Protein AF-A0A3B3QVI5-F1 (afdb_monomer_lite)

Sequence (275 aa):
VDSDSSHYESYGEEEEDSVKDRAHYIQWSASQPCLRSPPESRICGYLSRKKWLGQWKKQLFIIRNTALLQCYKCAKDLNPLLELELRGCQVVYKCKHGKKMQHELKVVAGSDTVVIGFQNCQQAEEWRKIIEEVSSSFQYEKESYSSSSLLKCDRLDSCRSSTVLHTDSEDDKLSGLPSAISSVEMRDKLNVLMNCQWQSLWCQVEHGVLKMFRDEVCEESPQYSVQLRGCEIRSGEDTAQTYRITVALHGDQVAVLEQASCADEKERWLQLLQD

InterPro domains:
  IPR001849 Pleckstrin homology domain [PF00169] (43-135)
  IPR001849 Pleckstrin homology domain [PS50003] (40-136)
  IPR001849 Pleckstrin homology domain [PS50003] (183-275)
  IPR001849 Pleckstrin homology domain [SM00233] (41-138)
  IPR001849 Pleckstrin homology domain [SM00233] (184-275)
  IPR011993 PH-like domain superfamily [G3DSA:2.30.29.30] (38-154)
  IPR011993 PH-like domain superfamily [G3DSA:2.30.29.30] (179-275)
  IPR030113 Actin-filament associated protein [PTHR14338] (2-274)

pLDDT: mean 72.15, std 23.46, range [24.59, 98.25]

Organism: NCBI:txid1676925

Secondary structure (DSSP, 8-state):
---------------------TTTT----TT-TTS-PPPSEEEEEEEEEEPTTS-EEEEEEEEETTSEEEEESSTT-SS-SEEEE-TT-EEEEEE-TTSS--EEEEEEETTEEEEEEESSHHHHHHHHHHHHHHHTTTSSSTTTTSS---------------------------------------EEEEEEEETTEEEEEEEEEETTEEEEESSSS--SS-SEEEE-TTEEEEE---BTTBEEEEEEETTEEEEEEEESS-HHHHHHHHHHHH-

Foldseek 3Di:
DDDDDDDDDDDDDDDDPPVPPPCVVPPPPPPDPPPDPDPQFPDKDFWWWADPVRDTATWIWTQGLQQKIFTGNDPVDQDGPDIARLAQKDWDWAADPPDPFRIWIWIGGPPDIIIIGDPDDVVNVVVVVVSVCSNPVPPPPPPVPPPDDDDDPDDDDDDDDDDDDDDDDDDDDDDDDDDDPDPPFDWDWWFKQAPNDTDTWTWTQDPQKIFTDPDPPDPPGGPDIDRLVQWDWDFDDDDPFWTKIFTAHPNHTGMMIIDRDDPVVSVVVSVSSND

Structure (mmCIF, N/CA/C/O backbone):
data_AF-A0A3B3QVI5-F1
#
_entry.id   AF-A0A3B3QVI5-F1
#
loop_
_atom_site.group_PDB
_atom_site.id
_atom_site.type_symbol
_atom_site.label_atom_id
_atom_site.label_alt_id
_atom_site.label_comp_id
_atom_site.label_asym_id
_atom_site.label_entity_id
_atom_site.label_seq_id
_atom_site.pdbx_PDB_ins_code
_atom_site.Cartn_x
_atom_site.Cartn_y
_atom_site.Cartn_z
_atom_site.occupancy
_atom_site.B_iso_or_equiv
_atom_site.auth_seq_id
_atom_site.auth_comp_id
_atom_site.auth_asym_id
_atom_site.auth_atom_id
_atom_site.pdbx_PDB_model_num
ATOM 1 N N . VAL A 1 1 ? 52.059 -1.202 61.773 1.00 44.56 1 VAL A N 1
ATOM 2 C CA . VAL A 1 1 ? 52.334 -2.105 60.641 1.00 44.56 1 VAL A CA 1
ATOM 3 C C . VAL A 1 1 ? 51.549 -3.380 60.914 1.00 44.56 1 VAL A C 1
ATOM 5 O O . VAL A 1 1 ? 51.799 -4.004 61.932 1.00 44.56 1 VAL A O 1
ATOM 8 N N . ASP A 1 2 ? 50.473 -3.752 60.244 1.00 50.34 2 ASP A N 1
ATOM 9 C CA . ASP A 1 2 ? 49.561 -3.057 59.343 1.00 50.34 2 ASP A CA 1
ATOM 10 C C . ASP A 1 2 ? 48.147 -3.564 59.675 1.00 50.34 2 ASP A C 1
ATOM 12 O O . ASP A 1 2 ? 47.963 -4.734 60.012 1.00 50.34 2 ASP A O 1
ATOM 16 N N . SER A 1 3 ? 47.174 -2.652 59.661 1.00 60.38 3 SER A N 1
ATOM 17 C CA . SER A 1 3 ? 45.754 -2.986 59.531 1.00 60.38 3 SER A CA 1
ATOM 18 C C . SER A 1 3 ? 45.514 -3.340 58.077 1.00 60.38 3 SER A C 1
ATOM 20 O O . SER A 1 3 ? 45.889 -2.539 57.227 1.00 60.38 3 SER A O 1
ATOM 22 N N . ASP A 1 4 ? 44.831 -4.447 57.794 1.00 54.66 4 ASP A N 1
ATOM 23 C CA . ASP A 1 4 ? 44.203 -4.606 56.486 1.00 54.66 4 ASP A CA 1
ATOM 24 C C . ASP A 1 4 ? 42.748 -5.058 56.632 1.00 54.66 4 ASP A C 1
ATOM 26 O O . ASP A 1 4 ? 42.411 -6.217 56.871 1.00 54.66 4 ASP A O 1
ATOM 30 N N . SER A 1 5 ? 41.928 -4.012 56.698 1.00 55.03 5 SER A N 1
ATOM 31 C CA . SER A 1 5 ? 40.654 -3.789 56.024 1.00 55.03 5 SER A CA 1
ATOM 32 C C . SER A 1 5 ? 39.890 -4.985 55.436 1.00 55.03 5 SER A C 1
ATOM 34 O O . SER A 1 5 ? 40.353 -5.734 54.580 1.00 55.03 5 SER A O 1
ATOM 36 N N . SER A 1 6 ? 38.624 -5.053 55.839 1.00 56.06 6 SER A N 1
ATOM 37 C CA . SER A 1 6 ? 37.531 -5.828 55.259 1.00 56.06 6 SER A CA 1
ATOM 38 C C . SER A 1 6 ? 37.324 -5.559 53.763 1.00 56.06 6 SER A C 1
ATOM 40 O O . SER A 1 6 ? 37.040 -4.427 53.371 1.00 56.06 6 SER A O 1
ATOM 42 N N . HIS A 1 7 ? 37.343 -6.613 52.945 1.00 59.41 7 HIS A N 1
ATOM 43 C CA . HIS A 1 7 ? 36.903 -6.561 51.552 1.00 59.41 7 HIS A CA 1
ATOM 44 C C . HIS A 1 7 ? 35.429 -6.983 51.451 1.00 59.41 7 HIS A C 1
ATOM 46 O O . HIS A 1 7 ? 35.105 -8.168 51.384 1.00 59.41 7 HIS A O 1
ATOM 52 N N . TYR A 1 8 ? 34.536 -5.995 51.480 1.00 54.00 8 TYR A N 1
ATOM 53 C CA . TYR A 1 8 ? 33.146 -6.129 51.055 1.00 54.00 8 TYR A CA 1
ATOM 54 C C . TYR A 1 8 ? 32.804 -4.915 50.196 1.00 54.00 8 TYR A C 1
ATOM 56 O O . TYR A 1 8 ? 32.620 -3.825 50.727 1.00 54.00 8 TYR A O 1
ATOM 64 N N . GLU A 1 9 ? 32.694 -5.109 48.884 1.00 58.19 9 GLU A N 1
ATOM 65 C CA . GLU A 1 9 ? 31.953 -4.198 48.013 1.00 58.19 9 GLU A CA 1
ATOM 66 C C . GLU A 1 9 ? 30.980 -5.017 47.166 1.00 58.19 9 GLU A C 1
ATOM 68 O O . GLU A 1 9 ? 31.331 -5.685 46.196 1.00 58.19 9 GLU A O 1
ATOM 73 N N . SER A 1 10 ? 29.726 -4.989 47.609 1.00 50.81 10 SER A N 1
ATOM 74 C CA . SER A 1 10 ? 28.560 -5.349 46.819 1.00 50.81 10 SER A CA 1
ATOM 75 C C . SER A 1 10 ? 28.245 -4.168 45.907 1.00 50.81 10 SER A C 1
ATOM 77 O O . SER A 1 10 ? 27.657 -3.190 46.364 1.00 50.81 10 SER A O 1
ATOM 79 N N . TYR A 1 11 ? 28.614 -4.262 44.633 1.00 66.81 11 TYR A N 1
ATOM 80 C CA . TYR A 1 11 ? 28.154 -3.321 43.616 1.00 66.81 11 TYR A CA 1
ATOM 81 C C . TYR A 1 11 ? 26.719 -3.677 43.226 1.00 66.81 11 TYR A C 1
ATOM 83 O O . TYR A 1 11 ? 26.468 -4.685 42.564 1.00 66.81 11 TYR A O 1
ATOM 91 N N . GLY A 1 12 ? 25.783 -2.874 43.725 1.00 57.16 12 GLY A N 1
ATOM 92 C CA . GLY A 1 12 ? 24.427 -2.781 43.207 1.00 57.16 12 GLY A CA 1
ATOM 93 C C . GLY A 1 12 ? 24.321 -1.728 42.104 1.00 57.16 12 GLY A C 1
ATOM 94 O O . GLY A 1 12 ? 25.222 -0.911 41.934 1.00 57.16 12 GLY A O 1
ATOM 95 N N . GLU A 1 13 ? 23.157 -1.765 41.457 1.00 44.03 13 GLU A N 1
ATOM 96 C CA . GLU A 1 13 ? 22.605 -0.820 40.473 1.00 44.03 13 GLU A CA 1
ATOM 97 C C . GLU A 1 13 ? 23.129 -1.028 39.045 1.00 44.03 13 GLU A C 1
ATOM 99 O O . GLU A 1 13 ? 24.307 -0.901 38.736 1.00 44.03 13 GLU A O 1
ATOM 104 N N . GLU A 1 14 ? 22.327 -1.691 38.206 1.00 50.16 14 GLU A N 1
ATOM 105 C CA . GLU A 1 14 ? 21.267 -1.062 37.397 1.00 50.16 14 GLU A CA 1
ATOM 106 C C . GLU A 1 14 ? 21.855 0.013 36.489 1.00 50.16 14 GLU A C 1
ATOM 108 O O . GLU A 1 14 ? 22.161 1.098 36.950 1.00 50.16 14 GLU A O 1
ATOM 113 N N . GLU A 1 15 ? 21.947 -0.269 35.189 1.00 41.88 15 GLU A N 1
ATOM 114 C CA . GLU A 1 15 ? 21.463 0.687 34.195 1.00 41.88 15 GLU A CA 1
ATOM 115 C C . GLU A 1 15 ? 21.370 0.039 32.814 1.00 41.88 15 GLU A C 1
ATOM 117 O O . GLU A 1 15 ? 22.317 -0.535 32.280 1.00 41.88 15 GLU A O 1
ATOM 122 N N . GLU A 1 16 ? 20.154 0.140 32.285 1.00 44.19 16 GLU A N 1
ATOM 123 C CA . GLU A 1 16 ? 19.826 0.225 30.872 1.00 44.19 16 GLU A CA 1
ATOM 124 C C . GLU A 1 16 ? 20.454 -0.828 29.952 1.00 44.19 16 GLU A C 1
ATOM 126 O O . GLU A 1 16 ? 21.488 -0.629 29.306 1.00 44.19 16 GLU A O 1
ATOM 131 N N . ASP A 1 17 ? 19.660 -1.874 29.700 1.00 36.78 17 ASP A N 1
ATOM 132 C CA . ASP A 1 17 ? 19.500 -2.399 28.343 1.00 36.78 17 ASP A CA 1
ATOM 133 C C . ASP A 1 17 ? 19.005 -1.244 27.447 1.00 36.78 17 ASP A C 1
ATOM 135 O O . ASP A 1 17 ? 17.836 -1.124 27.071 1.00 36.78 17 ASP A O 1
ATOM 139 N N . SER A 1 18 ? 19.928 -0.334 27.136 1.00 39.62 18 SER A N 1
ATOM 140 C CA . SER A 1 18 ? 19.835 0.568 26.014 1.00 39.62 18 SER A CA 1
ATOM 141 C C . SER A 1 18 ? 19.640 -0.342 24.816 1.00 39.62 18 SER A C 1
ATOM 143 O O . SER A 1 18 ? 20.539 -1.062 24.372 1.00 39.62 18 SER A O 1
ATOM 145 N N . VAL A 1 19 ? 18.401 -0.368 24.330 1.00 43.72 19 VAL A N 1
ATOM 146 C CA . VAL A 1 19 ? 18.057 -0.923 23.033 1.00 43.72 19 VAL A CA 1
ATOM 147 C C . VAL A 1 19 ? 18.949 -0.181 22.050 1.00 43.72 19 VAL A C 1
ATOM 149 O O . VAL A 1 19 ? 18.622 0.923 21.624 1.00 43.72 19 VAL A O 1
ATOM 152 N N . LYS A 1 20 ? 20.123 -0.754 21.757 1.00 42.28 20 LYS A N 1
ATOM 153 C CA . LYS A 1 20 ? 21.021 -0.285 20.711 1.00 42.28 20 LYS A CA 1
ATOM 154 C C . LYS A 1 20 ? 20.170 -0.229 19.466 1.00 42.28 20 LYS A C 1
ATOM 156 O O . LYS A 1 20 ? 19.796 -1.273 18.922 1.00 42.28 20 LYS A O 1
ATOM 161 N N . ASP A 1 21 ? 19.830 0.997 19.097 1.00 49.16 21 ASP A N 1
ATOM 162 C CA . ASP A 1 21 ? 19.142 1.335 17.878 1.00 49.16 21 ASP A CA 1
ATOM 163 C C . ASP A 1 21 ? 19.888 0.642 16.743 1.00 49.16 21 ASP A C 1
ATOM 165 O O . ASP A 1 21 ? 21.006 0.983 16.356 1.00 49.16 21 ASP A O 1
ATOM 169 N N . ARG A 1 22 ? 19.301 -0.452 16.268 1.00 49.44 22 ARG A N 1
ATOM 170 C CA . ARG A 1 22 ? 19.913 -1.330 15.279 1.00 49.44 22 ARG A CA 1
ATOM 171 C C . ARG A 1 22 ? 19.694 -0.770 13.869 1.00 49.44 22 ARG A C 1
ATOM 173 O O . ARG A 1 22 ? 19.635 -1.545 12.919 1.00 49.44 22 ARG A O 1
ATOM 180 N N . ALA A 1 23 ? 19.567 0.553 13.737 1.00 47.25 23 ALA A N 1
ATOM 181 C CA . ALA A 1 23 ? 19.374 1.278 12.485 1.00 47.25 23 ALA A CA 1
ATOM 182 C C . ALA A 1 23 ? 20.658 1.925 11.926 1.00 47.25 23 ALA A C 1
ATOM 184 O O . ALA A 1 23 ? 20.597 2.639 10.928 1.00 47.25 23 ALA A O 1
ATOM 185 N N . HIS A 1 24 ? 21.842 1.641 12.481 1.00 40.19 24 HIS A N 1
ATOM 186 C CA . HIS A 1 24 ? 23.107 2.231 12.008 1.00 40.19 24 HIS A CA 1
ATOM 187 C C . HIS A 1 24 ? 23.571 1.804 10.597 1.00 40.19 24 HIS A C 1
ATOM 189 O O . HIS A 1 24 ? 24.596 2.290 10.132 1.00 40.19 24 HIS A O 1
ATOM 195 N N . TYR A 1 25 ? 22.838 0.942 9.882 1.00 46.25 25 TYR A N 1
ATOM 196 C CA . TYR A 1 25 ? 23.084 0.672 8.455 1.00 46.25 25 TYR A CA 1
ATOM 197 C C . TYR A 1 25 ? 22.154 1.453 7.511 1.00 46.25 25 TYR A C 1
ATOM 199 O O . TYR A 1 25 ? 22.288 1.335 6.296 1.00 46.25 25 TYR A O 1
ATOM 207 N N . ILE A 1 26 ? 21.252 2.300 8.026 1.00 44.34 26 ILE A N 1
ATOM 208 C CA . ILE A 1 26 ? 20.529 3.289 7.212 1.00 44.34 26 ILE A CA 1
ATOM 209 C C . ILE A 1 26 ? 21.387 4.559 7.123 1.00 44.34 26 ILE A C 1
ATOM 211 O O . ILE A 1 26 ? 20.960 5.663 7.449 1.00 44.34 26 ILE A O 1
ATOM 215 N N . GLN A 1 27 ? 22.633 4.414 6.675 1.00 34.84 27 GLN A N 1
ATOM 216 C CA . GLN A 1 27 ? 23.376 5.552 6.153 1.00 34.84 27 GLN A CA 1
ATOM 217 C C . GLN A 1 27 ? 22.857 5.794 4.734 1.00 34.84 27 GLN A C 1
ATOM 219 O O . GLN A 1 27 ? 23.424 5.336 3.746 1.00 34.84 27 GLN A O 1
ATOM 224 N N . TRP A 1 28 ? 21.701 6.455 4.648 1.00 39.47 28 TRP A N 1
ATOM 225 C CA . TRP A 1 28 ? 21.184 6.980 3.391 1.00 39.47 28 TRP A CA 1
ATOM 226 C C . TRP A 1 28 ? 22.201 7.982 2.846 1.00 39.47 28 TRP A C 1
ATOM 228 O O . TRP A 1 28 ? 22.456 9.021 3.454 1.00 39.47 28 TRP A O 1
ATOM 238 N N . SER A 1 29 ? 22.781 7.672 1.694 1.00 37.22 29 SER A N 1
ATOM 239 C CA . SER A 1 29 ? 23.555 8.604 0.882 1.00 37.22 29 SER A CA 1
ATOM 240 C C . SER A 1 29 ? 22.646 9.763 0.455 1.00 37.22 29 SER A C 1
ATOM 242 O O . SER A 1 29 ? 21.957 9.730 -0.561 1.00 37.22 29 SER A O 1
ATOM 244 N N . ALA A 1 30 ? 22.621 10.814 1.274 1.00 37.62 30 ALA A N 1
ATOM 245 C CA . ALA A 1 30 ? 21.855 12.041 1.071 1.00 37.62 30 ALA A CA 1
ATOM 246 C C . ALA A 1 30 ? 22.463 12.983 0.007 1.00 37.62 30 ALA A C 1
ATOM 248 O O . ALA A 1 30 ? 22.133 14.164 -0.027 1.00 37.62 30 ALA A O 1
ATOM 249 N N . SER A 1 31 ? 23.345 12.492 -0.866 1.00 33.84 31 SER A N 1
ATOM 250 C CA . SER A 1 31 ? 24.114 13.314 -1.809 1.00 33.84 31 SER A CA 1
ATOM 251 C C . SER A 1 31 ? 23.552 13.383 -3.235 1.00 33.84 31 SER A C 1
ATOM 253 O O . SER A 1 31 ? 24.204 13.960 -4.098 1.00 33.84 31 SER A O 1
ATOM 255 N N . GLN A 1 32 ? 22.343 12.879 -3.510 1.00 36.81 32 GLN A N 1
ATOM 256 C CA . GLN A 1 32 ? 21.691 13.071 -4.819 1.00 36.81 32 GLN A CA 1
ATOM 257 C C . GLN A 1 32 ? 20.243 13.570 -4.673 1.00 36.81 32 GLN A C 1
ATOM 259 O O . GLN A 1 32 ? 19.310 12.771 -4.575 1.00 36.81 32 GLN A O 1
ATOM 264 N N . PRO A 1 33 ? 20.034 14.901 -4.643 1.00 35.72 33 PRO A N 1
ATOM 265 C CA . PRO A 1 33 ? 18.709 15.508 -4.490 1.00 35.72 33 PRO A CA 1
ATOM 266 C C . PRO A 1 33 ? 17.828 15.476 -5.753 1.00 35.72 33 PRO A C 1
ATOM 268 O O . PRO A 1 33 ? 16.647 15.785 -5.650 1.00 35.72 33 PRO A O 1
ATOM 271 N N . CYS A 1 34 ? 18.356 15.112 -6.928 1.00 37.47 34 CYS A N 1
ATOM 272 C CA . CYS A 1 34 ? 17.644 15.197 -8.215 1.00 37.47 34 CYS A CA 1
ATOM 273 C C . CYS A 1 34 ? 17.116 13.861 -8.785 1.00 37.47 34 CYS A C 1
ATOM 275 O O . CYS A 1 34 ? 16.475 13.882 -9.824 1.00 37.47 34 CYS A O 1
ATOM 277 N N . LEU A 1 35 ? 17.312 12.719 -8.107 1.00 40.75 35 LEU A N 1
ATOM 278 C CA . LEU A 1 35 ? 16.957 11.377 -8.622 1.00 40.75 35 LEU A CA 1
ATOM 279 C C . LEU A 1 35 ? 15.758 10.701 -7.935 1.00 40.75 35 LEU A C 1
ATOM 281 O O . LEU A 1 35 ? 15.535 9.501 -8.104 1.00 40.75 35 LEU A O 1
ATOM 285 N N . ARG A 1 36 ? 14.975 11.428 -7.136 1.00 40.38 36 ARG A N 1
ATOM 286 C CA . ARG A 1 36 ? 13.776 10.855 -6.513 1.00 40.38 36 ARG A CA 1
ATOM 287 C C . ARG A 1 36 ? 12.540 11.288 -7.288 1.00 40.38 36 ARG A C 1
ATOM 289 O O . ARG A 1 36 ? 12.099 12.422 -7.135 1.00 40.38 36 ARG A O 1
ATOM 296 N N . SER A 1 37 ? 11.916 10.352 -8.010 1.00 39.50 37 SER A N 1
ATOM 297 C CA . SER A 1 37 ? 10.449 10.364 -8.030 1.00 39.50 37 SER A CA 1
ATOM 298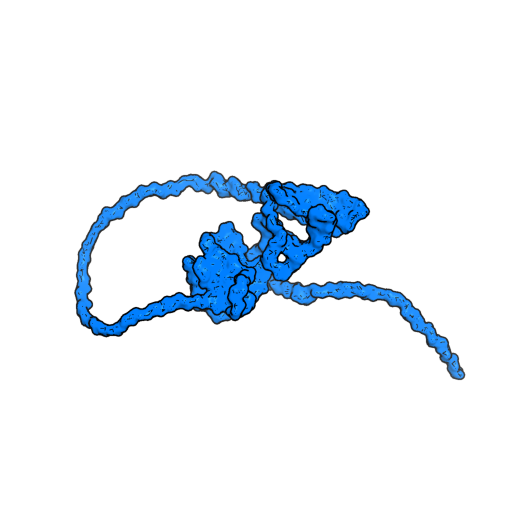 C C . SER A 1 37 ? 10.011 10.408 -6.557 1.00 39.50 37 SER A C 1
ATOM 300 O O . SER A 1 37 ? 10.624 9.696 -5.747 1.00 39.50 37 SER A O 1
ATOM 302 N N . PRO A 1 38 ? 9.080 11.293 -6.154 1.00 41.69 38 PRO A N 1
ATOM 303 C CA . PRO A 1 38 ? 8.705 11.435 -4.751 1.00 41.69 38 PRO A CA 1
ATOM 304 C C . PRO A 1 38 ? 8.388 10.048 -4.187 1.00 41.69 38 PRO A C 1
ATOM 306 O O . PRO A 1 38 ? 7.804 9.248 -4.921 1.00 41.69 38 PRO A O 1
ATOM 309 N N . PRO A 1 39 ? 8.796 9.731 -2.938 1.00 50.66 39 PRO A N 1
ATOM 310 C CA . PRO A 1 39 ? 8.527 8.423 -2.358 1.00 50.66 39 PRO A CA 1
ATOM 311 C C . PRO A 1 39 ? 7.051 8.118 -2.592 1.00 50.66 39 PRO A C 1
ATOM 313 O O . PRO A 1 39 ? 6.178 8.881 -2.182 1.00 50.66 39 PRO A O 1
ATOM 316 N N . GLU A 1 40 ? 6.777 7.054 -3.345 1.00 65.00 40 GLU A N 1
ATOM 317 C CA . GLU A 1 40 ? 5.436 6.784 -3.875 1.00 65.00 40 GLU A CA 1
ATOM 318 C C . GLU A 1 40 ? 4.420 6.514 -2.753 1.00 65.00 40 GLU A C 1
ATOM 320 O O . GLU A 1 40 ? 3.218 6.451 -3.003 1.00 65.00 40 GLU A O 1
ATOM 325 N N . SER A 1 41 ? 4.901 6.393 -1.507 1.00 63.88 41 SER A N 1
ATOM 326 C CA . SER A 1 41 ? 4.136 6.315 -0.269 1.00 63.88 41 SER A CA 1
ATOM 327 C C . SER A 1 41 ? 4.124 7.633 0.518 1.00 63.88 41 SER A C 1
ATOM 329 O O . SER A 1 41 ? 5.178 8.136 0.906 1.00 63.88 41 SER A O 1
ATOM 331 N N . ARG A 1 42 ? 2.929 8.108 0.881 1.00 83.38 42 ARG A N 1
ATOM 332 C CA . ARG A 1 42 ? 2.711 9.248 1.791 1.00 83.38 42 ARG A CA 1
ATOM 333 C C . ARG A 1 42 ? 2.974 8.898 3.249 1.00 83.38 42 ARG A C 1
ATOM 335 O O . ARG A 1 42 ? 3.444 9.729 4.014 1.00 83.38 42 ARG A O 1
ATOM 342 N N . ILE A 1 43 ? 2.654 7.666 3.637 1.00 92.56 43 ILE A N 1
ATOM 343 C CA . ILE A 1 43 ? 2.941 7.133 4.967 1.00 92.56 43 ILE A CA 1
ATOM 344 C C . ILE A 1 43 ? 3.028 5.609 4.901 1.00 92.56 43 ILE A C 1
ATOM 346 O O . ILE A 1 43 ? 2.297 4.959 4.147 1.00 92.56 43 ILE A O 1
ATOM 350 N N . CYS A 1 44 ? 3.930 5.029 5.688 1.00 94.62 44 CYS A N 1
ATOM 351 C CA . CYS A 1 44 ? 4.020 3.588 5.873 1.00 94.62 44 CYS A CA 1
ATOM 352 C C . CYS A 1 44 ? 4.323 3.246 7.333 1.00 94.62 44 CYS A C 1
ATOM 354 O O . CYS A 1 44 ? 4.904 4.041 8.071 1.00 94.62 44 CYS A O 1
ATOM 356 N N . GLY A 1 45 ? 3.903 2.065 7.777 1.00 93.88 45 GLY A N 1
ATOM 357 C CA . GLY A 1 45 ? 4.159 1.638 9.146 1.00 93.88 45 GLY A CA 1
ATOM 358 C C . GLY A 1 45 ? 3.506 0.317 9.516 1.00 93.88 45 GLY A C 1
ATOM 359 O O . GLY A 1 45 ? 2.532 -0.124 8.907 1.00 93.88 45 GLY A O 1
ATOM 360 N N . TYR A 1 46 ? 4.051 -0.328 10.547 1.00 96.12 46 TYR A N 1
ATOM 361 C CA . TYR A 1 46 ? 3.459 -1.539 11.101 1.00 96.12 46 TYR A CA 1
ATOM 362 C C . TYR A 1 46 ? 2.350 -1.196 12.096 1.00 96.12 46 TYR A C 1
ATOM 364 O O . TYR A 1 46 ? 2.629 -0.744 13.206 1.00 96.12 46 TYR A O 1
ATOM 372 N N . LEU A 1 47 ? 1.106 -1.494 11.729 1.00 97.25 47 LEU A N 1
ATOM 373 C CA . LEU A 1 47 ? -0.091 -1.209 12.521 1.00 97.25 47 LEU A CA 1
ATOM 374 C C . LEU A 1 47 ? -0.900 -2.479 12.781 1.00 97.25 47 LEU A C 1
ATOM 376 O O . LEU A 1 47 ? -0.666 -3.528 12.177 1.00 97.25 47 LEU A O 1
ATOM 380 N N . SER A 1 48 ? -1.863 -2.408 13.699 1.00 96.88 48 SER A N 1
ATOM 381 C CA . SER A 1 48 ? -2.691 -3.567 14.045 1.00 96.88 48 SER A CA 1
ATOM 382 C C . SER A 1 48 ? -3.998 -3.575 13.259 1.00 96.88 48 SER A C 1
ATOM 384 O O . SER A 1 48 ? -4.867 -2.751 13.507 1.00 96.88 48 SER A O 1
ATOM 386 N N . ARG A 1 49 ? -4.204 -4.543 12.363 1.00 97.06 49 ARG A N 1
ATOM 387 C CA . ARG A 1 49 ? -5.498 -4.747 11.694 1.00 97.06 49 ARG A CA 1
ATOM 388 C C . ARG A 1 49 ? -6.439 -5.551 12.585 1.00 97.06 49 ARG A C 1
ATOM 390 O O . ARG A 1 49 ? -6.044 -6.594 13.118 1.00 97.06 49 ARG A O 1
ATOM 397 N N . LYS A 1 50 ? -7.691 -5.113 12.706 1.00 95.75 50 LYS A N 1
ATOM 398 C CA . LYS A 1 50 ? -8.753 -5.882 13.365 1.00 95.75 50 LYS A CA 1
ATOM 399 C C . LYS A 1 50 ? -9.359 -6.899 12.404 1.00 95.75 50 LYS A C 1
ATOM 401 O O . LYS A 1 50 ? -9.755 -6.553 11.292 1.00 95.75 50 LYS A O 1
ATOM 406 N N . LYS A 1 51 ? -9.476 -8.145 12.848 1.00 92.38 51 LYS A N 1
ATOM 407 C CA . LYS A 1 51 ? -10.239 -9.199 12.168 1.00 92.38 51 LYS A CA 1
ATOM 408 C C . LYS A 1 51 ? -11.702 -9.198 12.620 1.00 92.38 51 LYS A C 1
ATOM 410 O O . LYS A 1 51 ? -12.028 -8.657 13.674 1.00 92.38 51 LYS A O 1
ATOM 415 N N . TRP A 1 52 ? -12.557 -9.889 11.868 1.00 84.75 52 TRP A N 1
ATOM 416 C CA . TRP A 1 52 ? -13.981 -10.074 12.181 1.00 84.75 52 TRP A CA 1
ATOM 417 C C . TRP A 1 52 ? -14.248 -10.661 13.582 1.00 84.75 52 TRP A C 1
ATOM 419 O O . TRP A 1 52 ? -15.168 -10.222 14.259 1.00 84.75 52 TRP A O 1
ATOM 429 N N . LEU A 1 53 ? -13.376 -11.546 14.080 1.00 86.38 53 LEU A N 1
ATOM 430 C CA . LEU A 1 53 ? -13.441 -12.108 15.443 1.00 86.38 53 LEU A CA 1
ATOM 431 C C . LEU A 1 53 ? -12.879 -11.176 16.538 1.00 86.38 53 LEU A C 1
ATOM 433 O O . LEU A 1 53 ? -12.625 -11.608 17.658 1.00 86.38 53 LEU A O 1
ATOM 437 N N . GLY A 1 54 ? -12.580 -9.912 16.222 1.00 86.56 54 GLY A N 1
ATOM 438 C CA . GLY A 1 54 ? -12.006 -8.948 17.169 1.00 86.56 54 GLY A CA 1
ATOM 439 C C . GLY A 1 54 ? -10.517 -9.147 17.484 1.00 86.56 54 GLY A C 1
ATOM 440 O O . GLY A 1 54 ? -9.951 -8.370 18.253 1.00 86.56 54 GLY A O 1
ATOM 441 N N . GLN A 1 55 ? -9.868 -10.145 16.878 1.00 93.12 55 GLN A N 1
ATOM 442 C CA . GLN A 1 55 ? -8.426 -10.369 16.991 1.00 93.12 55 GLN A CA 1
ATOM 443 C C . GLN A 1 55 ? -7.626 -9.291 16.250 1.00 93.12 55 GLN A C 1
ATOM 445 O O . GLN A 1 55 ? -8.012 -8.849 15.167 1.00 93.12 55 GLN A O 1
ATOM 450 N N . TRP A 1 56 ? -6.471 -8.931 16.807 1.00 94.94 56 TRP A N 1
ATOM 451 C CA . TRP A 1 56 ? -5.542 -7.962 16.228 1.00 94.94 56 TRP A CA 1
ATOM 452 C C . TRP A 1 56 ? -4.341 -8.662 15.609 1.00 94.94 56 TRP A C 1
ATOM 454 O O . TRP A 1 56 ? -3.752 -9.544 16.236 1.00 94.94 56 TRP A O 1
ATOM 464 N N . LYS A 1 57 ? -3.943 -8.238 14.409 1.00 95.50 57 LYS A N 1
ATOM 465 C CA . LYS A 1 57 ? -2.734 -8.725 13.738 1.00 95.50 57 LYS A CA 1
ATOM 466 C C . LYS A 1 57 ? -1.861 -7.544 13.323 1.00 95.50 57 LYS A C 1
ATOM 468 O O . LYS A 1 57 ? -2.341 -6.663 12.617 1.00 95.50 57 LYS A O 1
ATOM 473 N N . LYS A 1 58 ? -0.594 -7.536 13.751 1.00 96.06 58 LYS A N 1
ATOM 474 C CA . LYS A 1 58 ? 0.394 -6.542 13.307 1.00 96.06 58 LYS A CA 1
ATOM 475 C C . LYS A 1 58 ? 0.747 -6.817 11.843 1.00 96.06 58 LYS A C 1
ATOM 477 O O . LYS A 1 58 ? 1.065 -7.955 11.503 1.00 96.06 58 LYS A O 1
ATOM 482 N N . GLN A 1 59 ? 0.622 -5.804 10.998 1.00 97.44 59 GLN A N 1
ATOM 483 C CA . GLN A 1 59 ? 0.766 -5.875 9.544 1.00 97.44 59 GLN A CA 1
ATOM 484 C C . GLN A 1 59 ? 1.379 -4.573 9.035 1.00 97.44 59 GLN A C 1
ATOM 486 O O . GLN A 1 59 ? 1.262 -3.544 9.698 1.00 97.44 59 GLN A O 1
ATOM 491 N N . LEU A 1 60 ? 2.041 -4.618 7.884 1.00 96.75 60 LEU A N 1
ATOM 492 C CA . LEU A 1 60 ? 2.579 -3.421 7.248 1.00 96.75 60 LEU A CA 1
ATOM 493 C C . LEU A 1 60 ? 1.458 -2.726 6.475 1.00 96.75 60 LEU A C 1
ATOM 495 O O . LEU A 1 60 ? 0.784 -3.370 5.679 1.00 96.75 60 LEU A O 1
ATOM 499 N N . PHE A 1 61 ? 1.266 -1.435 6.711 1.00 97.25 61 PHE A N 1
ATOM 500 C CA . PHE A 1 61 ? 0.356 -0.582 5.958 1.00 97.25 61 PHE A CA 1
ATOM 501 C C . PHE A 1 61 ? 1.158 0.444 5.169 1.00 97.25 61 PHE A C 1
ATOM 503 O O . PHE A 1 61 ? 2.158 0.963 5.670 1.00 97.25 61 PHE A O 1
ATOM 510 N N . ILE A 1 62 ? 0.710 0.734 3.952 1.00 94.94 62 ILE A N 1
ATOM 511 C CA . ILE A 1 62 ? 1.303 1.727 3.058 1.00 94.94 62 ILE A CA 1
ATOM 512 C C . ILE A 1 62 ? 0.156 2.502 2.413 1.00 94.94 62 ILE A C 1
ATOM 514 O O . ILE A 1 62 ? -0.770 1.888 1.889 1.00 94.94 62 ILE A O 1
ATOM 518 N N . ILE A 1 63 ? 0.207 3.832 2.452 1.00 92.75 63 ILE A N 1
ATOM 519 C CA . ILE A 1 63 ? -0.678 4.697 1.662 1.00 92.75 63 ILE A CA 1
ATOM 520 C C . ILE A 1 63 ? 0.155 5.314 0.552 1.00 92.75 63 ILE A C 1
ATOM 522 O O . ILE A 1 63 ? 1.139 5.995 0.842 1.00 92.75 63 ILE A O 1
ATOM 526 N N . ARG A 1 64 ? -0.236 5.080 -0.701 1.00 84.62 64 ARG A N 1
ATOM 527 C CA . ARG A 1 64 ? 0.431 5.635 -1.883 1.00 84.62 64 ARG A CA 1
ATOM 528 C C . ARG A 1 64 ? -0.104 7.015 -2.270 1.00 84.62 64 ARG A C 1
ATOM 530 O O . ARG A 1 64 ? -1.183 7.421 -1.838 1.00 84.62 64 ARG A O 1
ATOM 537 N N . ASN A 1 65 ? 0.647 7.734 -3.105 1.00 76.31 65 ASN A N 1
ATOM 538 C CA . ASN A 1 65 ? 0.229 9.023 -3.672 1.00 76.31 65 ASN A CA 1
ATOM 539 C C . ASN A 1 65 ? -1.070 8.913 -4.485 1.00 76.31 65 ASN A C 1
ATOM 541 O O . ASN A 1 65 ? -1.860 9.851 -4.485 1.00 76.31 65 ASN A O 1
ATOM 545 N N . THR A 1 66 ? -1.329 7.742 -5.071 1.00 78.56 66 THR A N 1
ATOM 546 C CA . THR A 1 66 ? -2.523 7.385 -5.857 1.00 78.56 66 THR A CA 1
ATOM 547 C C . THR A 1 66 ? -3.796 7.197 -5.023 1.00 78.56 66 THR A C 1
ATOM 549 O O . THR A 1 66 ? -4.793 6.675 -5.514 1.00 78.56 66 THR A O 1
ATOM 552 N N . ALA A 1 67 ? -3.775 7.595 -3.746 1.00 87.38 67 ALA A N 1
ATOM 553 C CA . ALA A 1 67 ? -4.850 7.372 -2.781 1.00 87.38 67 ALA A CA 1
ATOM 554 C C . ALA A 1 67 ? -5.193 5.882 -2.569 1.00 87.38 67 ALA A C 1
ATOM 556 O O . ALA A 1 67 ? -6.315 5.552 -2.195 1.00 87.38 67 ALA A O 1
ATOM 557 N N . LEU A 1 68 ? -4.231 4.975 -2.762 1.00 90.44 68 LEU A N 1
ATOM 558 C CA . LEU A 1 68 ? -4.394 3.545 -2.499 1.00 90.44 68 LEU A CA 1
ATOM 559 C C . LEU A 1 68 ? -3.777 3.165 -1.144 1.00 90.44 68 LEU A C 1
ATOM 561 O O . LEU A 1 68 ? -2.591 3.406 -0.907 1.00 90.44 68 LEU A O 1
ATOM 565 N N . LEU A 1 69 ? -4.566 2.547 -0.261 1.00 94.75 69 LEU A N 1
ATOM 566 C CA . LEU A 1 69 ? -4.097 1.920 0.976 1.00 94.75 69 LEU A CA 1
ATOM 567 C C . LEU A 1 69 ? -3.879 0.429 0.749 1.00 94.75 69 LEU A C 1
ATOM 569 O O . LEU A 1 69 ? -4.808 -0.298 0.411 1.00 94.75 69 LEU A O 1
ATOM 573 N N . GLN A 1 70 ? -2.669 -0.040 1.020 1.00 94.31 70 GLN A N 1
ATOM 574 C CA . GLN A 1 70 ? -2.289 -1.444 0.905 1.00 94.31 70 GLN A CA 1
ATOM 575 C C . GLN A 1 70 ? -1.846 -2.002 2.261 1.00 94.31 70 GLN A C 1
ATOM 577 O O . GLN A 1 70 ? -1.217 -1.309 3.067 1.00 94.31 70 GLN A O 1
ATOM 582 N N . CYS A 1 71 ? -2.160 -3.271 2.521 1.00 95.88 71 CYS A N 1
ATOM 583 C CA . CYS A 1 71 ? -1.797 -3.974 3.752 1.00 95.88 71 CYS A CA 1
ATOM 584 C C . CYS A 1 71 ? -1.080 -5.291 3.445 1.00 95.88 71 CYS A C 1
ATOM 586 O O . CYS A 1 71 ? -1.639 -6.140 2.765 1.00 95.88 71 CYS A O 1
ATOM 588 N N . TYR A 1 72 ? 0.093 -5.523 4.027 1.00 94.25 72 TYR A N 1
ATOM 589 C CA . TYR A 1 72 ? 0.936 -6.705 3.812 1.00 94.25 72 TYR A CA 1
ATOM 590 C C . TYR A 1 72 ? 1.162 -7.466 5.128 1.00 94.25 72 TYR A C 1
ATOM 592 O O . TYR A 1 72 ? 1.023 -6.899 6.217 1.00 94.25 72 TYR A O 1
ATOM 600 N N . LYS A 1 73 ? 1.508 -8.763 5.097 1.00 90.12 73 LYS A N 1
ATOM 601 C CA . LYS A 1 73 ? 1.856 -9.493 6.338 1.00 90.12 73 LYS A CA 1
ATOM 602 C C . LYS A 1 73 ? 3.162 -8.944 6.902 1.00 90.12 73 LYS A C 1
ATOM 604 O O . LYS A 1 73 ? 3.263 -8.757 8.112 1.00 90.12 73 LYS A O 1
ATOM 609 N N . CYS A 1 74 ? 4.142 -8.708 6.034 1.00 85.56 74 CYS A N 1
ATOM 610 C CA . CYS A 1 74 ? 5.445 -8.156 6.376 1.00 85.56 74 CYS A CA 1
ATOM 611 C C . CYS A 1 74 ? 6.068 -7.429 5.182 1.00 85.56 74 CYS A C 1
ATOM 613 O O . CYS A 1 74 ? 5.555 -7.511 4.072 1.00 85.56 74 CYS A O 1
ATOM 615 N N . ALA A 1 75 ? 7.191 -6.749 5.411 1.00 83.00 75 ALA A N 1
ATOM 616 C CA . ALA A 1 75 ? 7.897 -6.030 4.356 1.00 83.00 75 ALA A CA 1
ATOM 617 C C . ALA A 1 75 ? 8.387 -6.923 3.211 1.00 83.00 75 ALA A C 1
ATOM 619 O O . ALA A 1 75 ? 8.602 -6.403 2.138 1.00 83.00 75 ALA A O 1
ATOM 620 N N . LYS A 1 76 ? 8.581 -8.232 3.406 1.00 79.19 76 LYS A N 1
ATOM 621 C CA . LYS A 1 76 ? 9.056 -9.135 2.340 1.00 79.19 76 LYS A CA 1
ATOM 622 C C . LYS A 1 76 ? 7.933 -9.640 1.430 1.00 79.19 76 LYS A C 1
ATOM 624 O O . LYS A 1 76 ? 8.200 -10.410 0.514 1.00 79.19 76 LYS A O 1
ATOM 629 N N . ASP A 1 77 ? 6.685 -9.313 1.748 1.00 72.94 77 ASP A N 1
ATOM 630 C CA . ASP A 1 77 ? 5.548 -9.766 0.963 1.00 72.94 77 ASP A CA 1
ATOM 631 C C . ASP A 1 77 ? 5.374 -8.892 -0.269 1.00 72.94 77 ASP A C 1
ATOM 633 O O . ASP A 1 77 ? 5.532 -7.676 -0.226 1.00 72.94 77 ASP A O 1
ATOM 637 N N . LEU A 1 78 ? 4.953 -9.536 -1.346 1.00 72.19 78 LEU A N 1
ATOM 638 C CA . LEU A 1 78 ? 4.834 -8.907 -2.650 1.00 72.19 78 LEU A CA 1
ATOM 639 C C . LEU A 1 78 ? 3.390 -8.545 -2.964 1.00 72.19 78 LEU A C 1
ATOM 641 O O . LEU A 1 78 ? 3.138 -7.512 -3.563 1.00 72.19 78 LEU A O 1
ATOM 645 N N . ASN A 1 79 ? 2.451 -9.378 -2.519 1.00 74.81 79 ASN A N 1
ATOM 646 C CA . ASN A 1 79 ? 1.032 -9.175 -2.752 1.00 74.81 79 ASN A CA 1
ATOM 647 C C . ASN A 1 79 ? 0.365 -8.636 -1.483 1.00 74.81 79 ASN A C 1
ATOM 649 O O . ASN A 1 79 ? 0.543 -9.217 -0.401 1.00 74.81 79 ASN A O 1
ATOM 653 N N . PRO A 1 80 ? -0.414 -7.552 -1.588 1.00 90.56 80 PRO A N 1
ATOM 654 C CA . PRO A 1 80 ? -1.178 -7.053 -0.464 1.00 90.56 80 PRO A CA 1
ATOM 655 C C . PRO A 1 80 ? -2.291 -8.038 -0.083 1.00 90.56 80 PRO A C 1
ATOM 657 O O . PRO A 1 80 ? -2.954 -8.657 -0.907 1.00 90.56 80 PRO A O 1
ATOM 660 N N . LEU A 1 81 ? -2.526 -8.158 1.219 1.00 91.44 81 LEU A N 1
ATOM 661 C CA . LEU A 1 81 ? -3.649 -8.876 1.827 1.00 91.44 81 LEU A CA 1
ATOM 662 C C . LEU A 1 81 ? -4.953 -8.064 1.807 1.00 91.44 81 LEU A C 1
ATOM 664 O O . LEU A 1 81 ? -5.993 -8.550 2.259 1.00 91.44 81 LEU A O 1
ATOM 668 N N . LEU A 1 82 ? -4.863 -6.786 1.452 1.00 93.19 82 LEU A N 1
ATOM 669 C CA . LEU A 1 82 ? -5.966 -5.845 1.313 1.00 93.19 82 LEU A CA 1
ATOM 670 C C . LEU A 1 82 ? -5.458 -4.647 0.517 1.00 93.19 82 LEU A C 1
ATOM 672 O O . LEU A 1 82 ? -4.417 -4.089 0.870 1.00 93.19 82 LEU A O 1
ATOM 676 N N . GLU A 1 83 ? -6.244 -4.234 -0.465 1.00 93.38 83 GLU A N 1
ATOM 677 C CA . GLU A 1 83 ? -6.099 -2.973 -1.182 1.00 93.38 83 GLU A CA 1
ATOM 678 C C . GLU A 1 83 ? -7.408 -2.202 -1.048 1.00 93.38 83 GLU A C 1
ATOM 680 O O . GLU A 1 83 ? -8.481 -2.781 -1.199 1.00 93.38 83 GLU A O 1
ATOM 685 N N . LEU A 1 84 ? -7.324 -0.924 -0.689 1.00 94.50 84 LEU A N 1
ATOM 686 C CA . LEU A 1 84 ? -8.473 -0.043 -0.515 1.00 94.50 84 LEU A CA 1
ATOM 687 C C . LEU A 1 84 ? -8.218 1.283 -1.208 1.00 94.50 84 LEU A C 1
ATOM 689 O O . LEU A 1 84 ? -7.266 1.989 -0.874 1.00 94.50 84 LEU A O 1
ATOM 693 N N . GLU A 1 85 ? -9.107 1.647 -2.123 1.00 92.62 85 GLU A N 1
ATOM 694 C CA . GLU A 1 85 ? -9.131 2.977 -2.715 1.00 92.62 85 GLU A CA 1
ATOM 695 C C . GLU A 1 85 ? -9.693 3.984 -1.703 1.00 92.62 85 GLU A C 1
ATOM 697 O O . GLU A 1 85 ? -10.818 3.861 -1.224 1.00 92.62 85 GLU A O 1
ATOM 702 N N . LEU A 1 86 ? -8.891 4.982 -1.339 1.00 94.38 86 LEU A N 1
ATOM 703 C CA . LEU A 1 86 ? -9.247 5.969 -0.320 1.00 94.38 86 LEU A CA 1
ATOM 704 C C . LEU A 1 86 ? -10.059 7.143 -0.882 1.00 94.38 86 LEU A C 1
ATOM 706 O O . LEU A 1 86 ? -10.577 7.942 -0.101 1.00 94.38 86 LEU A O 1
ATOM 710 N N . ARG A 1 87 ? -10.198 7.264 -2.208 1.00 90.38 87 ARG A N 1
ATOM 711 C CA . ARG A 1 87 ? -11.000 8.322 -2.842 1.00 90.38 87 ARG A CA 1
ATOM 712 C C . ARG A 1 87 ? -12.454 8.219 -2.379 1.00 90.38 87 ARG A C 1
ATOM 714 O O . ARG A 1 87 ? -13.099 7.190 -2.550 1.00 90.38 87 ARG A O 1
ATOM 721 N N . GLY A 1 88 ? -12.957 9.282 -1.748 1.00 89.69 88 GLY A N 1
ATOM 722 C CA . GLY A 1 88 ? -14.309 9.304 -1.179 1.00 89.69 88 GLY A CA 1
ATOM 723 C C . GLY A 1 88 ? -14.532 8.363 0.014 1.00 89.69 88 GLY A C 1
ATOM 724 O O . GLY A 1 88 ? -15.683 8.127 0.388 1.00 89.69 88 GLY A O 1
ATOM 725 N N . CYS A 1 89 ? -13.472 7.810 0.616 1.00 95.56 89 CYS A N 1
ATOM 726 C CA . CYS A 1 89 ? -13.617 6.979 1.807 1.00 95.56 89 CYS A CA 1
ATOM 727 C C . CYS A 1 89 ? -14.069 7.805 3.022 1.00 95.56 89 CYS A C 1
ATOM 729 O O . CYS A 1 89 ? -13.863 9.014 3.107 1.00 95.56 89 CYS A O 1
ATOM 731 N N . GLN A 1 90 ? -14.676 7.130 3.993 1.00 96.19 90 GLN A N 1
ATOM 732 C CA . GLN A 1 90 ? -15.005 7.704 5.292 1.00 96.19 90 GLN A CA 1
ATOM 733 C C . GLN A 1 90 ? -14.064 7.138 6.346 1.00 96.19 90 GLN A C 1
ATOM 735 O O . GLN A 1 90 ? -13.952 5.919 6.494 1.00 96.19 90 GLN A O 1
ATOM 740 N N . VAL A 1 91 ? -13.429 8.013 7.125 1.00 97.38 91 VAL A N 1
ATOM 741 C CA . VAL A 1 91 ? -12.588 7.622 8.258 1.00 97.38 91 VAL A CA 1
ATOM 742 C C . VAL A 1 91 ? -13.211 8.074 9.575 1.00 97.38 91 VAL A C 1
ATOM 744 O O . VAL A 1 91 ? -13.637 9.212 9.733 1.00 97.38 91 VAL A O 1
ATOM 747 N N . VAL A 1 92 ? -13.286 7.155 10.538 1.00 97.44 92 VAL A N 1
ATOM 748 C CA . VAL A 1 92 ? -13.849 7.402 11.870 1.00 97.44 92 VAL A CA 1
ATOM 749 C C . VAL A 1 92 ? -12.836 7.006 12.934 1.00 97.44 92 VAL A C 1
ATOM 751 O O . VAL A 1 92 ? -12.496 5.827 13.062 1.00 97.44 92 VAL A O 1
ATOM 754 N N . TYR A 1 93 ? -12.408 7.974 13.740 1.00 97.56 93 TYR A N 1
ATOM 755 C CA . TYR A 1 93 ? -11.562 7.743 14.909 1.00 97.56 93 TYR A CA 1
ATOM 756 C C . TYR A 1 93 ? -12.380 7.338 16.141 1.00 97.56 93 TYR A C 1
ATOM 758 O O . TYR A 1 93 ? -13.460 7.872 16.401 1.00 97.56 93 TYR A O 1
ATOM 766 N N . LYS A 1 94 ? -11.867 6.373 16.912 1.00 95.31 94 LYS A N 1
ATOM 767 C CA . LYS A 1 94 ? -12.447 5.918 18.181 1.00 95.31 94 LYS A CA 1
ATOM 768 C C . LYS A 1 94 ? -11.358 5.716 19.228 1.00 95.31 94 LYS A C 1
ATOM 770 O O . LYS A 1 94 ? -10.387 5.009 18.975 1.00 95.31 94 LYS A O 1
ATOM 775 N N . CYS A 1 95 ? -11.587 6.248 20.427 1.00 94.81 95 CYS A N 1
ATOM 776 C CA . CYS A 1 95 ? -10.787 5.957 21.614 1.00 94.81 95 CYS A CA 1
ATOM 777 C C . CYS A 1 95 ? -11.569 5.038 22.570 1.00 94.81 95 CYS A C 1
ATOM 779 O O . CYS A 1 95 ? -12.734 5.300 22.875 1.00 94.81 95 CYS A O 1
ATOM 781 N N . LYS A 1 96 ? -10.952 3.944 23.027 1.00 88.88 96 LYS A N 1
ATOM 782 C CA . LYS A 1 96 ? -11.541 2.953 23.937 1.00 88.88 96 LYS A CA 1
ATOM 783 C C . LYS A 1 96 ? -10.615 2.700 25.117 1.00 88.88 96 LYS A C 1
ATOM 785 O O . LYS A 1 96 ? -9.566 2.078 24.977 1.00 88.88 96 LYS A O 1
ATOM 790 N N . HIS A 1 97 ? -11.057 3.098 26.299 1.00 85.06 97 HIS A N 1
ATOM 791 C CA . HIS A 1 97 ? -10.343 2.835 27.543 1.00 85.06 97 HIS A CA 1
ATOM 792 C C . HIS A 1 97 ? -10.353 1.331 27.885 1.00 85.06 97 HIS A C 1
ATOM 794 O O . HIS A 1 97 ? -11.315 0.619 27.585 1.00 85.06 97 HIS A O 1
ATOM 800 N N . GLY A 1 98 ? -9.268 0.832 28.488 1.00 75.00 98 GLY A N 1
ATOM 801 C CA . GLY A 1 98 ? -9.178 -0.549 28.992 1.00 75.00 98 GLY A CA 1
ATOM 802 C C . GLY A 1 98 ? -9.141 -1.654 27.924 1.00 75.00 98 GLY A C 1
ATOM 803 O O . GLY A 1 98 ? -9.382 -2.821 28.231 1.00 75.00 98 GLY A O 1
ATOM 804 N N . LYS A 1 99 ? -8.869 -1.320 26.655 1.00 81.75 99 LYS A N 1
ATOM 805 C CA . LYS A 1 99 ? -8.690 -2.291 25.559 1.00 81.75 99 LYS A CA 1
ATOM 806 C C . LYS A 1 99 ? -7.229 -2.354 25.113 1.00 81.75 99 LYS A C 1
ATOM 808 O O . LYS A 1 99 ? -6.503 -1.375 25.220 1.00 81.75 99 LYS A O 1
ATOM 813 N N . LYS A 1 100 ? -6.833 -3.501 24.536 1.00 81.56 100 LYS A N 1
ATOM 814 C CA . LYS A 1 100 ? -5.485 -3.731 23.972 1.00 81.56 100 LYS A CA 1
ATOM 815 C C . LYS A 1 100 ? -5.081 -2.673 22.936 1.00 81.56 100 LYS A C 1
ATOM 817 O O . LYS A 1 100 ? -3.918 -2.305 22.878 1.00 81.56 100 LYS A O 1
ATOM 822 N N . MET A 1 101 ? -6.032 -2.231 22.114 1.00 89.25 101 MET A N 1
ATOM 823 C CA . MET A 1 101 ? -5.855 -1.140 21.153 1.00 89.25 101 MET A CA 1
ATOM 824 C C . MET A 1 101 ? -6.836 -0.040 21.534 1.00 89.25 101 MET A C 1
ATOM 826 O O . MET A 1 101 ? -8.041 -0.196 21.325 1.00 89.25 101 MET A O 1
ATOM 830 N N . GLN A 1 102 ? -6.328 1.016 22.165 1.00 92.38 102 GLN A N 1
ATOM 831 C CA . GLN A 1 102 ? -7.164 2.115 22.645 1.00 92.38 102 GLN A CA 1
ATOM 832 C C . GLN A 1 102 ? -7.592 3.020 21.494 1.00 92.38 102 GLN A C 1
ATOM 834 O O . GLN A 1 102 ? -8.742 3.439 21.444 1.00 92.38 102 GLN A O 1
ATOM 839 N N . HIS A 1 103 ? -6.695 3.258 20.542 1.00 96.56 103 HIS A N 1
ATOM 840 C CA . HIS A 1 103 ? -6.913 4.153 19.416 1.00 96.56 103 HIS A CA 1
ATOM 841 C C . HIS A 1 103 ? -7.203 3.329 18.159 1.00 96.56 103 HIS A C 1
ATOM 843 O O . HIS A 1 103 ? -6.364 2.542 17.723 1.00 96.56 103 HIS A O 1
ATOM 849 N N . GLU A 1 104 ? -8.401 3.471 17.593 1.00 97.06 104 GLU A N 1
ATOM 850 C CA . GLU A 1 104 ? -8.832 2.772 16.379 1.00 97.06 104 GLU A CA 1
ATOM 851 C C . GLU A 1 104 ? -9.243 3.791 15.298 1.00 97.06 104 GLU A C 1
ATOM 853 O O . GLU A 1 104 ? -10.031 4.694 15.575 1.00 97.06 104 GLU A O 1
ATOM 858 N N . LEU A 1 105 ? -8.787 3.605 14.057 1.00 98.25 105 LEU A N 1
ATOM 859 C CA . LEU A 1 105 ? -9.390 4.210 12.866 1.00 98.25 105 LEU A CA 1
ATOM 860 C C . LEU A 1 105 ? -10.217 3.156 12.135 1.00 98.25 105 LEU A C 1
ATOM 862 O O . LEU A 1 105 ? -9.712 2.082 11.806 1.00 98.25 105 LEU A O 1
ATOM 866 N N . LYS A 1 106 ? -11.485 3.458 11.860 1.00 97.75 106 LYS A N 1
ATOM 867 C CA . LYS A 1 106 ? -12.332 2.683 10.949 1.00 97.75 106 LYS A CA 1
ATOM 868 C C . LYS A 1 106 ? -12.394 3.417 9.615 1.00 97.75 106 LYS A C 1
ATOM 870 O O . LYS A 1 106 ? -12.949 4.508 9.571 1.00 97.75 106 LYS A O 1
ATOM 875 N N . VAL A 1 107 ? -11.864 2.806 8.564 1.00 98.00 107 VAL A N 1
ATOM 876 C CA . VAL A 1 107 ? -11.920 3.320 7.191 1.00 98.00 107 VAL A CA 1
ATOM 877 C C . VAL A 1 107 ? -12.955 2.510 6.420 1.00 98.00 107 VAL A C 1
ATOM 879 O O . VAL A 1 107 ? -12.922 1.278 6.460 1.00 98.00 107 VAL A O 1
ATOM 882 N N . VAL A 1 108 ? -13.883 3.198 5.762 1.00 96.75 108 VAL A N 1
ATOM 883 C CA . VAL A 1 108 ? -14.948 2.622 4.935 1.00 96.75 108 VAL A CA 1
ATOM 884 C C . VAL A 1 108 ? -14.800 3.172 3.521 1.00 96.75 108 VAL A C 1
ATOM 886 O O . VAL A 1 108 ? -14.869 4.384 3.335 1.00 96.75 108 VAL A O 1
ATOM 889 N N . ALA A 1 109 ? -14.593 2.296 2.541 1.00 94.00 109 ALA A N 1
ATOM 890 C CA . ALA A 1 109 ? -14.421 2.647 1.133 1.00 94.00 109 ALA A CA 1
ATOM 891 C C . ALA A 1 109 ? -15.361 1.776 0.290 1.00 94.00 109 ALA A C 1
ATOM 893 O O . ALA A 1 109 ? -15.144 0.574 0.158 1.00 94.00 109 ALA A O 1
ATOM 894 N N . GLY A 1 110 ? -16.453 2.357 -0.216 1.00 90.12 110 GLY A N 1
ATOM 895 C CA . GLY A 1 110 ? -17.500 1.590 -0.898 1.00 90.12 110 GLY A CA 1
ATOM 896 C C . GLY A 1 110 ? -18.101 0.506 0.008 1.00 90.12 110 GLY A C 1
ATOM 897 O O . GLY A 1 110 ? -18.634 0.809 1.077 1.00 90.12 110 GLY A O 1
ATOM 898 N N . SER A 1 111 ? -18.015 -0.756 -0.417 1.00 90.19 111 SER A N 1
ATOM 899 C CA . SER A 1 111 ? -18.439 -1.927 0.367 1.00 90.19 111 SER A CA 1
ATOM 900 C C . SER A 1 111 ? -17.395 -2.410 1.374 1.00 90.19 111 SER A C 1
ATOM 902 O O . SER A 1 111 ? -17.716 -3.213 2.253 1.00 90.19 111 SER A O 1
ATOM 904 N N . ASP A 1 112 ? -16.154 -1.943 1.261 1.00 93.06 112 ASP A N 1
ATOM 905 C CA . ASP A 1 112 ? -15.053 -2.449 2.058 1.00 93.06 112 ASP A CA 1
ATOM 906 C C . ASP A 1 112 ? -14.862 -1.661 3.352 1.00 93.06 112 ASP A C 1
ATOM 908 O O . ASP A 1 112 ? -15.154 -0.469 3.475 1.00 93.06 112 ASP A O 1
ATOM 912 N N . THR A 1 113 ? -14.368 -2.349 4.381 1.00 95.88 113 THR A N 1
ATOM 913 C CA . THR A 1 113 ? -14.085 -1.746 5.684 1.00 95.88 113 THR A CA 1
ATOM 914 C C . THR A 1 113 ? -12.827 -2.343 6.292 1.00 95.88 113 THR A C 1
ATOM 916 O O . THR A 1 113 ? -12.689 -3.562 6.415 1.00 95.88 113 THR A O 1
ATOM 919 N N . VAL A 1 114 ? -11.943 -1.477 6.786 1.00 97.12 114 VAL A N 1
ATOM 920 C CA . VAL A 1 114 ? -10.798 -1.870 7.610 1.00 97.12 114 VAL A CA 1
ATOM 921 C C . VAL A 1 114 ? -10.808 -1.115 8.933 1.00 97.12 114 VAL A C 1
ATOM 923 O O . VAL A 1 114 ? -11.174 0.055 9.007 1.00 97.12 114 VAL A O 1
ATOM 926 N N . VAL A 1 115 ? -10.412 -1.802 10.005 1.00 97.50 115 VAL A N 1
ATOM 927 C CA . VAL A 1 115 ? -10.177 -1.179 11.310 1.00 97.50 115 VAL A CA 1
ATOM 928 C C . VAL A 1 115 ? -8.705 -1.332 11.658 1.00 97.50 115 VAL A C 1
ATOM 930 O O . VAL A 1 115 ? -8.197 -2.455 11.744 1.00 97.50 115 VAL A O 1
ATOM 933 N N . ILE A 1 116 ? -8.043 -0.199 11.851 1.00 97.88 116 ILE A N 1
ATOM 934 C CA . ILE A 1 116 ? -6.616 -0.074 12.123 1.00 97.88 116 ILE A CA 1
ATOM 935 C C . ILE A 1 116 ? -6.448 0.416 13.562 1.00 97.88 116 ILE A C 1
ATOM 937 O O . ILE A 1 116 ? -7.105 1.364 13.977 1.00 97.88 116 ILE A O 1
ATOM 941 N N . GLY A 1 117 ? -5.618 -0.267 14.341 1.00 97.50 117 GLY A N 1
ATOM 942 C CA . GLY A 1 117 ? -5.323 0.027 15.739 1.00 97.50 117 GLY A CA 1
ATOM 943 C C . GLY A 1 117 ? -3.928 0.621 15.912 1.00 97.50 117 GLY A C 1
ATOM 944 O O . GLY A 1 117 ? -2.969 0.135 15.301 1.00 97.50 117 GLY A O 1
ATOM 945 N N . PHE A 1 118 ? -3.838 1.623 16.785 1.00 96.12 118 PHE A N 1
ATOM 946 C CA . PHE A 1 118 ? -2.658 2.442 17.059 1.00 96.12 118 PHE A CA 1
ATOM 947 C C . PHE A 1 118 ? -2.283 2.382 18.540 1.00 96.12 118 PHE A C 1
ATOM 949 O O . PHE A 1 118 ? -3.132 2.139 19.404 1.00 96.12 118 PHE A O 1
ATOM 956 N N . GLN A 1 119 ? -1.001 2.610 18.830 1.00 88.62 119 GLN A N 1
ATOM 957 C CA . GLN A 1 119 ? -0.493 2.591 20.206 1.00 88.62 119 GLN A CA 1
ATOM 958 C C . GLN A 1 119 ? -0.830 3.872 20.972 1.00 88.62 119 GLN A C 1
ATOM 960 O O . GLN A 1 119 ? -1.030 3.819 22.180 1.00 88.62 119 GLN A O 1
ATOM 965 N N . ASN A 1 120 ? -0.915 5.005 20.275 1.00 91.75 120 ASN A N 1
ATOM 966 C CA . ASN A 1 120 ? -1.197 6.309 20.862 1.00 91.75 120 ASN A CA 1
ATOM 967 C C . ASN A 1 120 ? -2.065 7.164 19.922 1.00 91.75 120 ASN A C 1
ATOM 969 O O . ASN A 1 120 ? -2.263 6.826 18.749 1.00 91.75 120 ASN A O 1
ATOM 973 N N . CYS A 1 121 ? -2.610 8.255 20.461 1.00 95.62 121 CYS A N 1
ATOM 974 C CA . CYS A 1 121 ? -3.486 9.167 19.729 1.00 95.62 121 CYS A CA 1
ATOM 975 C C . CYS A 1 121 ? -2.764 9.912 18.603 1.00 95.62 121 CYS A C 1
ATOM 977 O O . CYS A 1 121 ? -3.352 10.088 17.542 1.00 95.62 121 CYS A O 1
ATOM 979 N N . GLN A 1 122 ? -1.506 10.309 18.808 1.00 95.06 122 GLN A N 1
ATOM 980 C CA . GLN A 1 122 ? -0.735 11.063 17.821 1.00 95.06 122 GLN A CA 1
ATOM 981 C C . GLN A 1 122 ? -0.562 10.260 16.529 1.00 95.06 122 GLN A C 1
ATOM 983 O O . GLN A 1 122 ? -0.894 10.746 15.453 1.00 95.06 122 GLN A O 1
ATOM 988 N N . GLN A 1 123 ? -0.140 8.999 16.641 1.00 95.56 123 GLN A N 1
ATOM 989 C CA . GLN A 1 123 ? 0.007 8.107 15.496 1.00 95.56 123 GLN A CA 1
ATOM 990 C C . GLN A 1 123 ? -1.332 7.905 14.773 1.00 95.56 123 GLN A C 1
ATOM 992 O O . GLN A 1 123 ? -1.375 7.882 13.547 1.00 95.56 123 GLN A O 1
ATOM 997 N N . ALA A 1 124 ? -2.438 7.769 15.512 1.00 97.12 124 ALA A N 1
ATOM 998 C CA . ALA A 1 124 ? -3.758 7.649 14.899 1.00 97.12 124 ALA A CA 1
ATOM 999 C C . ALA A 1 124 ? -4.143 8.917 14.121 1.00 97.12 124 ALA A C 1
ATOM 1001 O O . ALA A 1 124 ? -4.663 8.815 13.013 1.00 97.12 124 ALA A O 1
ATOM 1002 N N . GLU A 1 125 ? -3.869 10.100 14.667 1.00 96.31 125 GLU A N 1
ATOM 1003 C CA . GLU A 1 125 ? -4.218 11.367 14.023 1.00 96.31 125 GLU A CA 1
ATOM 1004 C C . GLU A 1 125 ? -3.344 11.657 12.797 1.00 96.31 125 GLU A C 1
ATOM 1006 O O . GLU A 1 125 ? -3.859 12.100 11.774 1.00 96.31 125 GLU A O 1
ATOM 1011 N N . GLU A 1 126 ? -2.048 11.334 12.842 1.00 95.62 126 GLU A N 1
ATOM 1012 C CA . GLU A 1 126 ? -1.153 11.432 11.680 1.00 95.62 126 GLU A CA 1
ATOM 1013 C C . GLU A 1 126 ? -1.678 10.597 10.507 1.00 95.62 126 GLU A C 1
ATOM 1015 O O . GLU A 1 126 ? -1.836 11.097 9.393 1.00 95.62 126 GLU A O 1
ATOM 1020 N N . TRP A 1 127 ? -2.027 9.335 10.767 1.00 97.19 127 TRP A N 1
ATOM 1021 C CA . TRP A 1 127 ? -2.590 8.457 9.745 1.00 97.19 127 TRP A CA 1
ATOM 1022 C C . TRP A 1 127 ? -3.952 8.938 9.254 1.00 97.19 127 TRP A C 1
ATOM 1024 O O . TRP A 1 127 ? -4.216 8.902 8.053 1.00 97.19 127 TRP A O 1
ATOM 1034 N N . ARG A 1 128 ? -4.812 9.413 10.160 1.00 97.19 128 ARG A N 1
ATOM 1035 C CA . ARG A 1 128 ? -6.121 9.964 9.809 1.00 97.19 128 ARG A CA 1
ATOM 1036 C C . ARG A 1 128 ? -5.990 11.165 8.880 1.00 97.19 128 ARG A C 1
ATOM 1038 O O . ARG A 1 128 ? -6.651 11.180 7.849 1.00 97.19 128 ARG A O 1
ATOM 1045 N N . LYS A 1 129 ? -5.119 12.121 9.210 1.00 94.69 129 LYS A N 1
ATOM 1046 C CA . LYS A 1 129 ? -4.887 13.328 8.411 1.00 94.69 129 LYS A CA 1
ATOM 1047 C C . LYS A 1 129 ? -4.464 12.978 6.986 1.00 94.69 129 LYS A C 1
ATOM 1049 O O . LYS A 1 129 ? -5.020 13.522 6.040 1.00 94.69 129 LYS A O 1
ATOM 1054 N N . ILE A 1 130 ? -3.538 12.029 6.833 1.00 94.06 130 ILE A N 1
ATOM 1055 C CA . ILE A 1 130 ? -3.101 11.568 5.509 1.00 94.06 130 ILE A CA 1
ATOM 1056 C C . ILE A 1 130 ? -4.248 10.889 4.750 1.00 94.06 130 ILE A C 1
ATOM 1058 O O . ILE A 1 130 ? -4.414 11.161 3.565 1.00 94.06 130 ILE A O 1
ATOM 1062 N N . ILE A 1 131 ? -5.060 10.050 5.409 1.00 95.12 131 ILE A N 1
ATOM 1063 C CA . ILE A 1 131 ? -6.240 9.414 4.792 1.00 95.12 131 ILE A CA 1
ATOM 1064 C C . ILE A 1 131 ? -7.259 10.469 4.333 1.00 95.12 131 ILE A C 1
ATOM 1066 O O . ILE A 1 131 ? -7.761 10.384 3.215 1.00 95.12 131 ILE A O 1
ATOM 1070 N N . GLU A 1 132 ? -7.550 11.473 5.160 1.00 93.69 132 GLU A N 1
ATOM 1071 C CA . GLU A 1 132 ? -8.483 12.556 4.825 1.00 93.69 132 GLU A CA 1
ATOM 1072 C C . GLU A 1 132 ? -7.963 13.400 3.650 1.00 93.69 132 GLU A C 1
ATOM 1074 O O . GLU A 1 132 ? -8.716 13.674 2.712 1.00 93.69 132 GLU A O 1
ATOM 1079 N N . GLU A 1 133 ? -6.669 13.729 3.641 1.00 90.44 133 GLU A N 1
ATOM 1080 C CA . GLU A 1 133 ? -6.012 14.474 2.563 1.00 90.44 133 GLU A CA 1
ATOM 1081 C C . GLU A 1 133 ? -6.119 13.741 1.216 1.00 90.44 133 GLU A C 1
ATOM 1083 O O . GLU A 1 133 ? -6.587 14.313 0.227 1.00 90.44 133 GLU A O 1
ATOM 1088 N N . VAL A 1 134 ? -5.764 12.451 1.173 1.00 89.62 134 VAL A N 1
ATOM 1089 C CA . VAL A 1 134 ? -5.847 11.666 -0.072 1.00 89.62 134 VAL A CA 1
ATOM 1090 C C . VAL A 1 134 ? -7.284 11.371 -0.488 1.00 89.62 134 VAL A C 1
ATOM 1092 O O . VAL A 1 134 ? -7.567 11.300 -1.681 1.00 89.62 134 VAL A O 1
ATOM 1095 N N . SER A 1 135 ? -8.210 11.245 0.469 1.00 89.50 135 SER A N 1
ATOM 1096 C CA . SER A 1 135 ? -9.631 11.037 0.166 1.00 89.50 135 SER A CA 1
ATOM 1097 C C . SER A 1 135 ? -10.275 12.250 -0.508 1.00 89.50 135 SER A C 1
ATOM 1099 O O . SER A 1 135 ? -11.183 12.082 -1.325 1.00 89.50 135 SER A O 1
ATOM 1101 N N . SER A 1 136 ? -9.771 13.451 -0.192 1.00 79.69 136 SER A N 1
ATOM 1102 C CA . SER A 1 136 ? -10.317 14.748 -0.610 1.00 79.69 136 SER A CA 1
ATOM 1103 C C . SER A 1 136 ? -9.604 15.365 -1.814 1.00 79.69 136 SER A C 1
ATOM 1105 O O . SER A 1 136 ? -10.004 16.437 -2.260 1.00 79.69 136 SER A O 1
ATOM 1107 N N . SER A 1 137 ? -8.568 14.720 -2.362 1.00 65.44 137 SER A N 1
ATOM 1108 C CA . SER A 1 137 ? -7.673 15.273 -3.400 1.00 65.44 137 SER A CA 1
ATOM 1109 C C . SER A 1 137 ? -8.325 15.532 -4.783 1.00 65.44 137 SER A C 1
ATOM 1111 O O . SER A 1 137 ? -7.641 15.621 -5.792 1.00 65.44 137 SER A O 1
ATOM 1113 N N . PHE A 1 138 ? -9.644 15.725 -4.855 1.00 55.59 138 PHE A N 1
ATOM 1114 C CA . PHE A 1 138 ? -10.416 15.995 -6.074 1.00 55.59 138 PHE A CA 1
ATOM 1115 C C . PHE A 1 138 ? -10.493 17.477 -6.497 1.00 55.59 138 PHE A C 1
ATOM 1117 O O . PHE A 1 138 ? -11.184 17.786 -7.468 1.00 55.59 138 PHE A O 1
ATOM 1124 N N . GLN A 1 139 ? -9.839 18.408 -5.790 1.00 41.88 139 GLN A N 1
ATOM 1125 C CA . GLN A 1 139 ? -10.078 19.849 -5.995 1.00 41.88 139 GLN A CA 1
ATOM 1126 C C . GLN A 1 139 ? -8.988 20.625 -6.750 1.00 41.88 139 GLN A C 1
ATOM 1128 O O . GLN A 1 139 ? -9.299 21.694 -7.260 1.00 41.88 139 GLN A O 1
ATOM 1133 N N . TYR A 1 140 ? -7.763 20.111 -6.907 1.00 43.06 140 TYR A N 1
ATOM 1134 C CA . TYR A 1 140 ? -6.681 20.902 -7.525 1.00 43.06 140 TYR A CA 1
ATOM 1135 C C . TYR A 1 140 ? -6.468 20.683 -9.024 1.00 43.06 140 TYR A C 1
ATOM 1137 O O . TYR A 1 140 ? -5.755 21.461 -9.650 1.00 43.06 140 TYR A O 1
ATOM 1145 N N . GLU A 1 141 ? -7.109 19.684 -9.630 1.00 42.66 141 GLU A N 1
ATOM 1146 C CA . GLU A 1 141 ? -6.970 19.457 -11.073 1.00 42.66 141 GLU A CA 1
ATOM 1147 C C . GLU A 1 141 ? -8.109 20.070 -11.893 1.00 42.66 141 GLU A C 1
ATOM 1149 O O . GLU A 1 141 ? -7.880 20.508 -13.014 1.00 42.66 141 GLU A O 1
ATOM 1154 N N . LYS A 1 142 ? -9.320 20.230 -11.343 1.00 37.50 142 LYS A N 1
ATOM 1155 C CA . LYS A 1 142 ? -10.492 20.634 -12.143 1.00 37.50 142 LYS A CA 1
ATOM 1156 C C . LYS A 1 142 ? -10.498 22.101 -12.618 1.00 37.50 142 LYS A C 1
ATOM 1158 O O . LYS A 1 142 ? -11.298 22.429 -13.490 1.00 37.50 142 LYS A O 1
ATOM 1163 N N . GLU A 1 143 ? -9.614 22.968 -12.122 1.00 33.50 143 GLU A N 1
ATOM 1164 C CA . GLU A 1 143 ? -9.551 24.383 -12.543 1.00 33.50 143 GLU A CA 1
ATOM 1165 C C . GLU A 1 143 ? -8.454 24.703 -13.572 1.00 33.50 143 GLU A C 1
ATOM 1167 O O . GLU A 1 143 ? -8.495 25.768 -14.187 1.00 33.50 143 GLU A O 1
ATOM 1172 N N . SER A 1 144 ? -7.544 23.771 -13.874 1.00 37.91 144 SER A N 1
ATOM 1173 C CA . SER A 1 144 ? -6.498 23.997 -14.890 1.00 37.91 144 SER A CA 1
ATOM 1174 C C . SER A 1 144 ? -6.931 23.649 -16.321 1.00 37.91 144 SER A C 1
ATOM 1176 O O . SER A 1 144 ? -6.192 23.910 -17.266 1.00 37.91 144 SER A O 1
ATOM 1178 N N . TYR A 1 145 ? -8.141 23.111 -16.514 1.00 41.38 145 TYR A N 1
ATOM 1179 C CA . TYR A 1 145 ? -8.667 22.758 -17.844 1.00 41.38 145 TYR A CA 1
ATOM 1180 C C . TYR A 1 145 ? -9.623 23.803 -18.441 1.00 41.38 145 TYR A C 1
ATOM 1182 O O . TYR A 1 145 ? -10.154 23.596 -19.530 1.00 41.38 145 TYR A O 1
ATOM 1190 N N . SER A 1 146 ? -9.847 24.938 -17.770 1.00 41.34 146 SER A N 1
ATOM 1191 C CA . SER A 1 146 ? -10.803 25.959 -18.236 1.00 41.34 146 SER A CA 1
ATOM 1192 C C . SER A 1 146 ? -10.248 26.962 -19.257 1.00 41.34 146 SER A C 1
ATOM 1194 O O . SER A 1 146 ? -10.938 27.921 -19.584 1.00 41.34 146 SER A O 1
ATOM 1196 N N . SER A 1 147 ? -9.064 26.736 -19.837 1.00 40.22 147 SER A N 1
ATOM 1197 C CA . SER A 1 147 ? -8.555 27.560 -20.946 1.00 40.22 147 SER A CA 1
ATOM 1198 C C . SER A 1 147 ? -7.789 26.735 -21.980 1.00 40.22 147 SER A C 1
ATOM 1200 O O . SER A 1 147 ? -6.563 26.709 -21.982 1.00 40.22 147 SER A O 1
ATOM 1202 N N . SER A 1 148 ? -8.517 26.045 -22.860 1.00 31.66 148 SER A N 1
ATOM 1203 C CA . SER A 1 148 ? -8.233 25.933 -24.311 1.00 31.66 148 SER A CA 1
ATOM 1204 C C . SER A 1 148 ? -9.121 24.860 -24.946 1.00 31.66 148 SER A C 1
ATOM 1206 O O . SER A 1 148 ? -8.690 23.797 -25.382 1.00 31.66 148 SER A O 1
ATOM 1208 N N . SER A 1 149 ? -10.417 25.146 -25.021 1.00 34.31 149 SER A N 1
ATOM 1209 C CA . SER A 1 149 ? -11.279 24.460 -25.973 1.00 34.31 149 SER A CA 1
ATOM 1210 C C . SER A 1 149 ? -10.970 24.945 -27.392 1.00 34.31 149 SER A C 1
ATOM 1212 O O . SER A 1 149 ? -10.876 26.151 -27.614 1.00 34.31 149 SER A O 1
ATOM 1214 N N . LEU A 1 150 ? -10.994 23.995 -28.332 1.00 44.56 150 LEU A N 1
ATOM 1215 C CA . LEU A 1 150 ? -11.148 24.147 -29.786 1.00 44.56 150 LEU A CA 1
ATOM 1216 C C . LEU A 1 150 ? -9.858 24.257 -30.609 1.00 44.56 150 LEU A C 1
ATOM 1218 O O . LEU A 1 150 ? -9.508 25.338 -31.056 1.00 44.56 150 LEU A O 1
ATOM 1222 N N . LEU A 1 151 ? -9.289 23.109 -30.992 1.00 35.41 151 LEU A N 1
ATOM 1223 C CA . LEU A 1 151 ? -8.939 22.877 -32.398 1.00 35.41 151 LEU A CA 1
ATOM 1224 C C . LEU A 1 151 ? -9.381 21.470 -32.810 1.00 35.41 151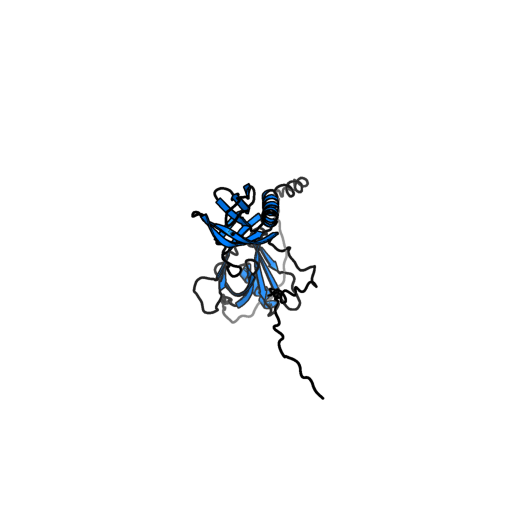 LEU A C 1
ATOM 1226 O O . LEU A 1 151 ? -8.770 20.449 -32.512 1.00 35.41 151 LEU A O 1
ATOM 1230 N N . LYS A 1 152 ? -10.527 21.472 -33.477 1.00 30.91 152 LYS A N 1
ATOM 1231 C CA . LYS A 1 152 ? -11.126 20.384 -34.232 1.00 30.91 152 LYS A CA 1
ATOM 1232 C C . LYS A 1 152 ? -10.230 20.109 -35.444 1.00 30.91 152 LYS A C 1
ATOM 1234 O O . LYS A 1 152 ? -10.055 21.003 -36.266 1.00 30.91 152 LYS A O 1
ATOM 1239 N N . CYS A 1 153 ? -9.665 18.911 -35.569 1.00 24.59 153 CYS A N 1
ATOM 1240 C CA . CYS A 1 153 ? -9.050 18.498 -36.830 1.00 24.59 153 CYS A CA 1
ATOM 1241 C C . CYS A 1 153 ? -10.158 17.935 -37.729 1.00 24.59 153 CYS A C 1
ATOM 1243 O O . CYS A 1 153 ? -10.456 16.741 -37.709 1.00 24.59 153 CYS A O 1
ATOM 1245 N N . ASP A 1 154 ? -10.836 18.841 -38.438 1.00 27.34 154 ASP A N 1
ATOM 1246 C CA . ASP A 1 154 ? -11.663 18.494 -39.587 1.00 27.34 154 ASP A CA 1
ATOM 1247 C C . ASP A 1 154 ? -10.742 18.161 -40.776 1.00 27.34 154 ASP A C 1
ATOM 1249 O O . ASP A 1 154 ? -9.780 18.865 -41.078 1.00 27.34 154 ASP A O 1
ATOM 1253 N N . ARG A 1 155 ? -11.088 17.039 -41.407 1.00 42.44 155 ARG A N 1
ATOM 1254 C CA . ARG A 1 155 ? -10.706 16.520 -42.726 1.00 42.44 155 ARG A CA 1
ATOM 1255 C C . ARG A 1 155 ? -10.181 17.558 -43.720 1.00 42.44 155 ARG A C 1
ATOM 1257 O O . ARG A 1 155 ? -10.820 18.588 -43.897 1.00 42.44 155 ARG A O 1
ATOM 1264 N N . LEU A 1 156 ? -9.181 17.164 -44.515 1.00 31.58 156 LEU A N 1
ATOM 1265 C CA . LEU A 1 156 ? -9.152 17.451 -45.954 1.00 31.58 156 LEU A CA 1
ATOM 1266 C C . LEU A 1 156 ? -8.197 16.508 -46.700 1.00 31.58 156 LEU A C 1
ATOM 1268 O O . LEU A 1 156 ? -6.993 16.470 -46.455 1.00 31.58 156 LEU A O 1
ATOM 1272 N N . ASP A 1 157 ? -8.801 15.755 -47.617 1.00 36.12 157 ASP A N 1
ATOM 1273 C CA . ASP A 1 157 ? -8.196 15.082 -48.759 1.00 36.12 157 ASP A CA 1
ATOM 1274 C C . ASP A 1 157 ? -7.325 16.032 -49.593 1.00 36.12 157 ASP A C 1
ATOM 1276 O O . ASP A 1 157 ? -7.717 17.176 -49.825 1.00 36.12 157 ASP A O 1
ATOM 1280 N N . SER A 1 158 ? -6.222 15.529 -50.158 1.00 28.95 158 SER A N 1
ATOM 1281 C CA . SER A 1 158 ? -5.817 15.897 -51.524 1.00 28.95 158 SER A 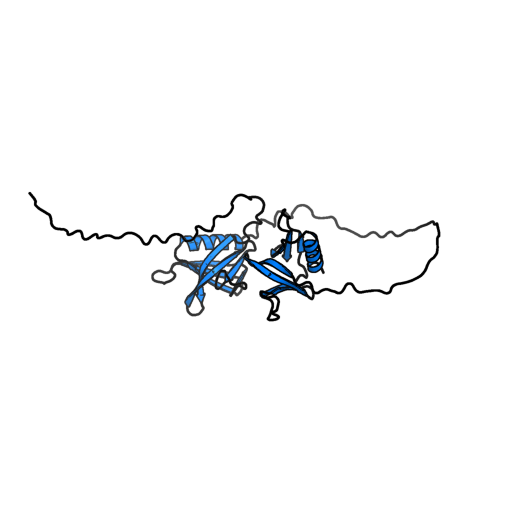CA 1
ATOM 1282 C C . SER A 1 158 ? -4.710 14.978 -52.051 1.00 28.95 158 SER A C 1
ATOM 1284 O O . SER A 1 158 ? -3.552 15.059 -51.643 1.00 28.95 158 SER A O 1
ATOM 1286 N N . CYS A 1 159 ? -5.067 14.114 -53.000 1.00 40.91 159 CYS A N 1
ATOM 1287 C CA . CYS A 1 159 ? 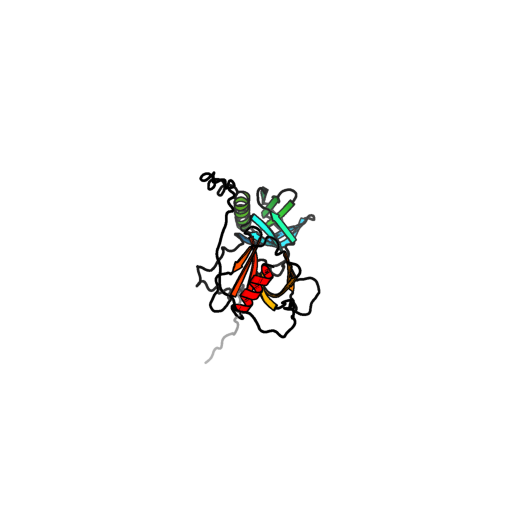-4.132 13.428 -53.889 1.00 40.91 159 CYS A CA 1
ATOM 1288 C C . CYS A 1 159 ? -4.039 14.196 -55.218 1.00 40.91 159 CYS A C 1
ATOM 1290 O O . CYS A 1 159 ? -5.080 14.552 -55.768 1.00 40.91 159 CYS A O 1
ATOM 1292 N N . ARG A 1 160 ? -2.826 14.371 -55.771 1.00 29.19 160 ARG A N 1
ATOM 1293 C CA . ARG A 1 160 ? -2.500 14.556 -57.214 1.00 29.19 160 ARG A CA 1
ATOM 1294 C C . ARG A 1 160 ? -0.965 14.662 -57.369 1.00 29.19 160 ARG A C 1
ATOM 1296 O O . ARG A 1 160 ? -0.380 15.561 -56.789 1.00 29.19 160 ARG A O 1
ATOM 1303 N N . SER A 1 161 ? -0.281 13.615 -57.868 1.00 31.06 161 SER A N 1
ATOM 1304 C CA . SER A 1 161 ? 0.267 13.444 -59.250 1.00 31.06 161 SER A CA 1
ATOM 1305 C C . SER A 1 161 ? 1.255 14.540 -59.707 1.00 31.06 161 SER A C 1
ATOM 1307 O O . SER A 1 161 ? 0.947 15.705 -59.518 1.00 31.06 161 SER A O 1
ATOM 1309 N N . SER A 1 162 ? 2.385 14.305 -60.395 1.00 31.56 162 SER A N 1
ATOM 1310 C CA . SER A 1 162 ? 3.102 13.104 -60.876 1.00 31.56 162 SER A CA 1
ATOM 1311 C C . SER A 1 162 ? 4.482 13.498 -61.478 1.00 31.56 162 SER A C 1
ATOM 1313 O O . SER A 1 162 ? 4.708 14.681 -61.724 1.00 31.56 162 SER A O 1
ATOM 1315 N N . THR A 1 163 ? 5.285 12.481 -61.873 1.00 31.45 163 THR A N 1
ATOM 1316 C CA . THR A 1 163 ? 6.250 12.415 -63.025 1.00 31.45 163 THR A CA 1
ATOM 1317 C C . THR A 1 163 ? 7.574 13.228 -62.974 1.00 31.45 163 THR A C 1
ATOM 1319 O O . THR A 1 163 ? 7.557 14.354 -62.512 1.00 31.45 163 THR A O 1
ATOM 1322 N N . VAL A 1 164 ? 8.776 12.786 -63.415 1.00 34.84 164 VAL A N 1
ATOM 1323 C CA . VAL A 1 164 ? 9.274 11.787 -64.407 1.00 34.84 164 VAL A CA 1
ATOM 1324 C C . VAL A 1 164 ? 10.714 11.305 -64.037 1.00 34.84 164 VAL A C 1
ATOM 1326 O O . VAL A 1 164 ? 11.517 12.139 -63.640 1.00 34.84 164 VAL A O 1
ATOM 1329 N N . LEU A 1 165 ? 10.976 9.987 -64.190 1.00 34.09 165 LEU A N 1
ATOM 1330 C CA . LEU A 1 165 ? 12.116 9.187 -64.757 1.00 34.09 165 LEU A CA 1
ATOM 1331 C C . LEU A 1 165 ? 13.548 9.807 -64.885 1.00 34.09 165 LEU A C 1
ATOM 1333 O O . LEU A 1 165 ? 13.664 11.007 -65.071 1.00 34.09 165 LEU A O 1
ATOM 1337 N N . HIS A 1 166 ? 14.718 9.137 -64.890 1.00 30.09 166 HIS A N 1
ATOM 1338 C CA . HIS A 1 166 ? 15.261 7.781 -65.170 1.00 30.09 166 HIS A CA 1
ATOM 1339 C C . HIS A 1 166 ? 16.604 7.646 -64.371 1.00 30.09 166 HIS A C 1
ATOM 1341 O O . HIS A 1 166 ? 17.137 8.658 -63.925 1.00 30.09 166 HIS A O 1
ATOM 1347 N N . THR A 1 167 ? 17.219 6.485 -64.094 1.00 33.41 167 THR A N 1
ATOM 1348 C CA . THR A 1 167 ? 18.063 5.700 -65.025 1.00 33.41 167 THR A CA 1
ATOM 1349 C C . THR A 1 167 ? 18.377 4.311 -64.448 1.00 33.41 167 THR A C 1
ATOM 1351 O O . THR A 1 167 ? 18.483 4.127 -63.239 1.00 33.41 167 THR A O 1
ATOM 1354 N N . ASP A 1 168 ? 18.487 3.389 -65.390 1.00 30.28 168 ASP A N 1
ATOM 1355 C CA . ASP A 1 168 ? 18.616 1.934 -65.403 1.00 30.28 168 ASP A CA 1
ATOM 1356 C C . ASP A 1 168 ? 20.003 1.391 -64.980 1.00 30.28 168 ASP A C 1
ATOM 1358 O O . ASP A 1 168 ? 21.008 2.056 -65.236 1.00 30.28 168 ASP A O 1
ATOM 1362 N N . SER A 1 169 ? 20.048 0.194 -64.374 1.00 40.38 169 SER A N 1
ATOM 1363 C CA . SER A 1 169 ? 21.133 -0.798 -64.523 1.00 40.38 169 SER A CA 1
ATOM 1364 C C . SER A 1 169 ? 20.775 -2.119 -63.814 1.00 40.38 169 SER A C 1
ATOM 1366 O O . SER A 1 169 ? 20.900 -2.257 -62.596 1.00 40.38 169 SER A O 1
ATOM 1368 N N . GLU A 1 170 ? 20.361 -3.090 -64.621 1.00 35.03 170 GLU A N 1
ATOM 1369 C CA . GLU A 1 170 ? 20.366 -4.555 -64.422 1.00 35.03 170 GLU A CA 1
ATOM 1370 C C . GLU A 1 170 ? 21.850 -5.028 -64.303 1.00 35.03 170 GLU A C 1
ATOM 1372 O O . GLU A 1 170 ? 22.741 -4.282 -64.709 1.00 35.03 170 GLU A O 1
ATOM 1377 N N . ASP A 1 171 ? 22.310 -6.172 -63.782 1.00 34.44 171 ASP A N 1
ATOM 1378 C CA . ASP A 1 171 ? 21.789 -7.471 -63.336 1.00 34.44 171 ASP A CA 1
ATOM 1379 C C . ASP A 1 171 ? 22.985 -8.208 -62.650 1.00 34.44 171 ASP A C 1
ATOM 1381 O O . ASP A 1 171 ? 24.114 -7.996 -63.086 1.00 34.44 171 ASP A O 1
ATOM 1385 N N . ASP A 1 172 ? 22.780 -9.047 -61.613 1.00 34.09 172 ASP A N 1
ATOM 1386 C CA . ASP A 1 172 ? 23.543 -10.307 -61.344 1.00 34.09 172 ASP A CA 1
ATOM 1387 C C . ASP A 1 172 ? 23.199 -10.976 -59.980 1.00 34.09 172 ASP A C 1
ATOM 1389 O O . ASP A 1 172 ? 23.833 -10.801 -58.943 1.00 34.09 172 ASP A O 1
ATOM 1393 N N . LYS A 1 173 ? 22.100 -11.735 -59.991 1.00 30.53 173 LYS A N 1
ATOM 1394 C CA . LYS A 1 173 ? 21.984 -13.190 -59.742 1.00 30.53 173 LYS A CA 1
ATOM 1395 C C . LYS A 1 173 ? 22.908 -13.938 -58.723 1.00 30.53 173 LYS A C 1
ATOM 1397 O O . LYS A 1 173 ? 24.090 -14.142 -58.963 1.00 30.53 173 LYS A O 1
ATOM 1402 N N . LEU A 1 174 ? 22.220 -14.613 -57.768 1.00 27.72 174 LEU A N 1
ATOM 1403 C CA . LEU A 1 174 ? 22.585 -15.765 -56.882 1.00 27.72 174 LEU A CA 1
ATOM 1404 C C . LEU A 1 174 ? 23.476 -15.416 -55.668 1.00 27.72 174 LEU A C 1
ATOM 1406 O O . LEU A 1 174 ? 24.478 -14.747 -55.813 1.00 27.72 174 LEU A O 1
ATOM 1410 N N . SER A 1 175 ? 23.234 -15.833 -54.420 1.00 28.55 175 SER A N 1
ATOM 1411 C CA . SER A 1 175 ? 22.582 -17.024 -53.854 1.00 28.55 175 SER A CA 1
ATOM 1412 C C . SER A 1 175 ? 22.481 -16.869 -52.323 1.00 28.55 175 SER A C 1
ATOM 1414 O O . SER A 1 175 ? 23.454 -16.428 -51.716 1.00 28.55 175 SER A O 1
ATOM 1416 N N . GLY A 1 176 ? 21.394 -17.318 -51.684 1.00 28.47 176 GLY A N 1
ATOM 1417 C CA . GLY A 1 176 ? 21.359 -17.515 -50.224 1.00 28.47 176 GLY A CA 1
ATOM 1418 C C . GLY A 1 176 ? 19.985 -17.290 -49.592 1.00 28.47 176 GLY A C 1
ATOM 1419 O O . GLY A 1 176 ? 19.594 -16.161 -49.336 1.00 28.47 176 GLY A O 1
ATOM 1420 N N . LEU A 1 177 ? 19.261 -18.384 -49.369 1.00 34.69 177 LEU A N 1
ATOM 1421 C CA . LEU A 1 177 ? 17.951 -18.479 -48.711 1.00 34.69 177 LEU A CA 1
ATOM 1422 C C . LEU A 1 177 ? 17.956 -17.994 -47.234 1.00 34.69 177 LEU A C 1
ATOM 1424 O O . LEU A 1 177 ? 19.023 -17.809 -46.649 1.00 34.69 177 LEU A O 1
ATOM 1428 N N . PRO A 1 178 ? 16.762 -17.785 -46.639 1.00 47.66 178 PRO A N 1
ATOM 1429 C CA . PRO A 1 178 ? 16.532 -16.956 -45.464 1.00 47.66 178 PRO A CA 1
ATOM 1430 C C . PRO A 1 178 ? 16.772 -17.729 -44.168 1.00 47.66 178 PRO A C 1
ATOM 1432 O O . PRO A 1 178 ? 16.576 -18.940 -44.091 1.00 47.66 178 PRO A O 1
ATOM 1435 N N . SER A 1 179 ? 17.136 -17.025 -43.107 1.00 31.20 179 SER A N 1
ATOM 1436 C CA . SER A 1 179 ? 17.060 -17.548 -41.742 1.00 31.20 179 SER A CA 1
ATOM 1437 C C . SER A 1 179 ? 16.715 -16.364 -40.851 1.00 31.20 179 SER A C 1
ATOM 1439 O O . SER A 1 179 ? 17.508 -15.450 -40.675 1.00 31.20 179 SER A O 1
ATOM 1441 N N . ALA A 1 180 ? 15.431 -16.208 -40.534 1.00 35.38 180 ALA A N 1
ATOM 1442 C CA . ALA A 1 180 ? 14.940 -16.618 -39.224 1.00 35.38 180 ALA A CA 1
ATOM 1443 C C . ALA A 1 180 ? 15.803 -15.982 -38.129 1.00 35.38 180 ALA A C 1
ATOM 1445 O O . ALA A 1 180 ? 16.687 -16.624 -37.567 1.00 35.38 180 ALA A O 1
ATOM 1446 N N . ILE A 1 181 ? 15.533 -14.708 -37.833 1.00 38.25 181 ILE A N 1
ATOM 1447 C CA . ILE A 1 181 ? 15.827 -14.187 -36.502 1.00 38.25 181 ILE A CA 1
ATOM 1448 C C . ILE A 1 181 ? 14.927 -15.023 -35.601 1.00 38.25 181 ILE A C 1
ATOM 1450 O O . ILE A 1 181 ? 13.711 -14.830 -35.573 1.00 38.25 181 ILE A O 1
ATOM 1454 N N . SER A 1 182 ? 15.495 -16.069 -35.001 1.00 34.62 182 SER A N 1
ATOM 1455 C CA . SER A 1 182 ? 14.792 -16.846 -33.999 1.00 34.62 182 SER A CA 1
ATOM 1456 C C . SER A 1 182 ? 14.292 -15.851 -32.966 1.00 34.62 182 SER A C 1
ATOM 1458 O O . SER A 1 182 ? 15.083 -15.047 -32.472 1.00 34.62 182 SER A O 1
ATOM 1460 N N . SER A 1 183 ? 12.997 -15.895 -32.676 1.00 42.00 183 SER A N 1
ATOM 1461 C CA . SER A 1 183 ? 12.413 -15.320 -31.473 1.00 42.00 183 SER A CA 1
ATOM 1462 C C . SER A 1 183 ? 13.110 -15.987 -30.288 1.00 42.00 183 SER A C 1
ATOM 1464 O O . SER A 1 183 ? 12.651 -17.008 -29.787 1.00 42.00 183 SER A O 1
ATOM 1466 N N . VAL A 1 184 ? 14.305 -15.507 -29.942 1.00 45.50 184 VAL A N 1
ATOM 1467 C CA . VAL A 1 184 ? 15.027 -15.957 -28.763 1.00 45.50 184 VAL A CA 1
ATOM 1468 C C . VAL A 1 184 ? 14.182 -15.451 -27.617 1.00 45.50 184 VAL A C 1
ATOM 1470 O O . VAL A 1 184 ? 14.078 -14.244 -27.415 1.00 45.50 184 VAL A O 1
ATOM 1473 N N . GLU A 1 185 ? 13.517 -16.369 -26.928 1.00 57.00 185 GLU A N 1
ATOM 1474 C CA . GLU A 1 185 ? 12.885 -16.099 -25.647 1.00 57.00 185 GLU A CA 1
ATOM 1475 C C . GLU A 1 185 ? 13.968 -15.548 -24.714 1.00 57.00 185 GLU A C 1
ATOM 1477 O O . GLU A 1 185 ? 14.781 -16.286 -24.159 1.00 57.00 185 GLU A O 1
ATOM 1482 N N . MET A 1 186 ? 14.062 -14.221 -24.640 1.00 68.56 186 MET A N 1
ATOM 1483 C CA . MET A 1 186 ? 15.079 -13.537 -23.856 1.00 68.56 186 MET A CA 1
ATOM 1484 C C . MET A 1 186 ? 14.692 -13.682 -22.390 1.00 68.56 186 MET A C 1
ATOM 1486 O O . MET A 1 186 ? 13.687 -13.120 -21.943 1.00 68.56 186 MET A O 1
ATOM 1490 N N . ARG A 1 187 ? 15.474 -14.480 -21.662 1.00 85.69 187 ARG A N 1
ATOM 1491 C CA . ARG A 1 187 ? 15.366 -14.631 -20.216 1.00 85.69 187 ARG A CA 1
ATOM 1492 C C . ARG A 1 187 ? 16.673 -14.200 -19.575 1.00 85.69 187 ARG A C 1
ATOM 1494 O O . ARG A 1 187 ? 17.633 -14.960 -19.582 1.00 85.69 187 ARG A O 1
ATOM 1501 N N . ASP A 1 188 ? 16.684 -13.012 -18.980 1.00 88.38 188 ASP A N 1
ATOM 1502 C CA . ASP A 1 188 ? 17.865 -12.482 -18.294 1.00 88.38 188 ASP A CA 1
ATOM 1503 C C . ASP A 1 188 ? 17.559 -12.078 -16.863 1.00 88.38 188 ASP A C 1
ATOM 1505 O O . ASP A 1 188 ? 16.420 -11.814 -16.471 1.00 88.38 188 ASP A O 1
ATOM 1509 N N . LYS A 1 189 ? 18.615 -12.018 -16.058 1.00 89.44 189 LYS A N 1
ATOM 1510 C CA . LYS A 1 189 ? 18.532 -11.576 -14.675 1.00 89.44 189 LYS A CA 1
ATOM 1511 C C . LYS A 1 189 ? 18.638 -10.055 -14.598 1.00 89.44 189 LYS A C 1
ATOM 1513 O O . LYS A 1 189 ? 19.690 -9.485 -14.880 1.00 89.44 189 LYS A O 1
ATOM 1518 N N . LEU A 1 190 ? 17.564 -9.411 -14.153 1.00 89.88 190 LEU A N 1
ATOM 1519 C CA . LEU A 1 190 ? 17.461 -7.962 -13.990 1.00 89.88 190 LEU A CA 1
ATOM 1520 C C . LEU A 1 190 ? 17.291 -7.591 -12.520 1.00 89.88 190 LEU A C 1
ATOM 1522 O O . LEU A 1 190 ? 16.741 -8.363 -11.732 1.00 89.88 190 LEU A O 1
ATOM 1526 N N . ASN A 1 191 ? 17.715 -6.386 -12.148 1.00 89.19 191 ASN A N 1
ATOM 1527 C CA . ASN A 1 191 ? 17.293 -5.787 -10.888 1.00 89.19 191 ASN A CA 1
ATOM 1528 C C . ASN A 1 191 ? 15.958 -5.082 -11.116 1.00 89.19 191 ASN A C 1
ATOM 1530 O O . ASN A 1 191 ? 15.848 -4.210 -11.967 1.00 89.19 191 ASN A O 1
ATOM 1534 N N . VAL A 1 192 ? 14.935 -5.466 -10.366 1.00 90.06 192 VAL A N 1
ATOM 1535 C CA . VAL A 1 192 ? 13.565 -4.998 -10.546 1.00 90.06 192 VAL A CA 1
ATOM 1536 C C . VAL A 1 192 ? 13.083 -4.308 -9.280 1.00 90.06 192 VAL A C 1
ATOM 1538 O O . VAL A 1 192 ? 13.110 -4.904 -8.202 1.00 90.06 192 VAL A O 1
ATOM 1541 N N . LEU A 1 193 ? 12.608 -3.072 -9.411 1.00 85.25 193 LEU A N 1
ATOM 1542 C CA . LEU A 1 193 ? 11.828 -2.384 -8.392 1.00 85.25 193 LEU A CA 1
ATOM 1543 C C . LEU A 1 193 ? 10.356 -2.729 -8.592 1.00 85.25 193 LEU A C 1
ATOM 1545 O O . LEU A 1 193 ? 9.717 -2.259 -9.533 1.00 85.25 193 LEU A O 1
ATOM 1549 N N . MET A 1 194 ? 9.817 -3.527 -7.678 1.00 81.56 194 MET A N 1
ATOM 1550 C CA . MET A 1 194 ? 8.389 -3.827 -7.588 1.00 81.56 194 MET A CA 1
ATOM 1551 C C . MET A 1 194 ? 7.943 -3.622 -6.147 1.00 81.56 194 MET A C 1
ATOM 1553 O O . MET A 1 194 ? 8.633 -4.027 -5.213 1.00 81.56 194 MET A O 1
ATOM 1557 N N . ASN A 1 195 ? 6.792 -2.977 -5.947 1.00 72.88 195 ASN A N 1
ATOM 1558 C CA . ASN A 1 195 ? 6.241 -2.705 -4.614 1.00 72.88 195 ASN A CA 1
ATOM 1559 C C . ASN A 1 195 ? 7.238 -2.022 -3.662 1.00 72.88 195 ASN A C 1
ATOM 1561 O O . ASN A 1 195 ? 7.310 -2.343 -2.477 1.00 72.88 195 ASN A O 1
ATOM 1565 N N . CYS A 1 196 ? 8.002 -1.068 -4.203 1.00 73.50 196 CYS A N 1
ATOM 1566 C CA . CYS A 1 196 ? 9.036 -0.313 -3.494 1.00 73.50 196 CYS A CA 1
ATOM 1567 C C . CYS A 1 196 ? 10.199 -1.179 -2.962 1.00 73.50 196 CYS A C 1
ATOM 1569 O O . CYS A 1 196 ? 10.873 -0.787 -2.007 1.00 73.50 196 CYS A O 1
ATOM 1571 N N . GLN A 1 197 ? 10.447 -2.347 -3.565 1.00 72.25 197 GLN A N 1
ATOM 1572 C CA . GLN A 1 197 ? 11.580 -3.214 -3.238 1.00 72.25 197 GLN A CA 1
ATOM 1573 C C . GLN A 1 197 ? 12.383 -3.610 -4.472 1.00 72.25 197 GLN A C 1
ATOM 1575 O O . GLN A 1 197 ? 11.831 -4.170 -5.418 1.00 72.25 197 GLN A O 1
ATOM 1580 N N . TRP A 1 198 ? 13.693 -3.360 -4.423 1.00 83.19 198 TRP A N 1
ATOM 1581 C CA . TRP A 1 198 ? 14.647 -3.846 -5.417 1.00 83.19 198 TRP A CA 1
ATOM 1582 C C . TRP A 1 198 ? 14.954 -5.327 -5.192 1.00 83.19 198 TRP A C 1
ATOM 1584 O O . TRP A 1 198 ? 15.325 -5.729 -4.087 1.00 83.19 198 TRP A O 1
ATOM 1594 N N . GLN A 1 199 ? 14.813 -6.136 -6.239 1.00 86.81 199 GLN A N 1
ATOM 1595 C CA . GLN A 1 199 ? 15.093 -7.572 -6.231 1.00 86.81 199 GLN A CA 1
ATOM 1596 C C . GLN A 1 199 ? 15.767 -7.995 -7.530 1.00 86.81 199 GLN A C 1
ATOM 1598 O O . GLN A 1 199 ? 15.420 -7.498 -8.591 1.00 86.81 199 GLN A O 1
ATOM 1603 N N . SER A 1 200 ? 16.691 -8.949 -7.459 1.00 89.88 200 SER A N 1
ATOM 1604 C CA . SER A 1 200 ? 17.302 -9.527 -8.656 1.00 89.88 200 SER A CA 1
ATOM 1605 C C . SER A 1 200 ? 16.481 -10.733 -9.116 1.00 89.88 200 SER A C 1
ATOM 1607 O O . SER A 1 200 ? 16.415 -11.729 -8.393 1.00 89.88 200 SER A O 1
ATOM 1609 N N . LEU A 1 201 ? 15.823 -10.624 -10.270 1.00 90.31 201 LEU A N 1
ATOM 1610 C CA . LEU A 1 201 ? 14.843 -11.585 -10.782 1.00 90.31 201 LEU A CA 1
ATOM 1611 C C . LEU A 1 201 ? 15.157 -11.968 -12.224 1.00 90.31 201 LEU A C 1
ATOM 1613 O O . LEU A 1 201 ? 15.600 -11.142 -13.019 1.00 90.31 201 LEU A O 1
ATOM 1617 N N . TRP A 1 202 ? 14.864 -13.214 -12.570 1.00 90.38 202 TRP A N 1
ATOM 1618 C CA . TRP A 1 202 ? 14.871 -13.684 -13.947 1.00 90.38 202 TRP A CA 1
ATOM 1619 C C . TRP A 1 202 ? 13.628 -13.173 -14.654 1.00 90.38 202 TRP A C 1
ATOM 1621 O O . TRP A 1 202 ? 12.516 -13.538 -14.287 1.00 90.38 202 TRP A O 1
ATOM 1631 N N . CYS A 1 203 ? 13.815 -12.312 -15.637 1.00 91.56 203 CYS A N 1
ATOM 1632 C CA . CYS A 1 203 ? 12.750 -11.661 -16.375 1.00 91.56 203 CYS A CA 1
ATOM 1633 C C . CYS A 1 203 ? 12.646 -12.281 -17.760 1.00 91.56 203 CYS A C 1
ATOM 1635 O O . CYS A 1 203 ? 13.668 -12.580 -18.366 1.00 91.56 203 CYS A O 1
ATOM 1637 N N . GLN A 1 204 ? 11.425 -12.450 -18.254 1.00 91.25 204 GLN A N 1
ATOM 1638 C CA . GLN A 1 204 ? 11.136 -12.919 -19.605 1.00 91.25 204 GLN A CA 1
ATOM 1639 C C . GLN A 1 204 ? 9.849 -12.257 -20.090 1.00 91.25 204 GLN A C 1
ATOM 1641 O O . GLN A 1 204 ? 8.887 -12.151 -19.326 1.00 91.25 204 GLN A O 1
ATOM 1646 N N . VAL A 1 205 ? 9.816 -11.822 -21.348 1.00 90.94 205 VAL A N 1
ATOM 1647 C CA . VAL A 1 205 ? 8.577 -11.360 -21.985 1.00 90.94 205 VAL A CA 1
ATOM 1648 C C . VAL A 1 205 ? 7.992 -12.496 -22.809 1.00 90.94 205 VAL A C 1
ATOM 1650 O O . VAL A 1 205 ? 8.663 -13.069 -23.661 1.00 90.94 205 VAL A O 1
ATOM 1653 N N . GLU A 1 206 ? 6.733 -12.828 -22.545 1.00 86.69 206 GLU A N 1
ATOM 1654 C CA . GLU A 1 206 ? 6.013 -13.883 -23.250 1.00 86.69 206 GLU A CA 1
ATOM 1655 C C . GLU A 1 206 ? 4.562 -13.439 -23.464 1.00 86.69 206 GLU A C 1
ATOM 1657 O O . GLU A 1 206 ? 3.876 -13.054 -22.516 1.00 86.69 206 GLU A O 1
ATOM 1662 N N . HIS A 1 207 ? 4.088 -13.465 -24.713 1.00 85.06 207 HIS A N 1
ATOM 1663 C CA . HIS A 1 207 ? 2.717 -13.082 -25.085 1.00 85.06 207 HIS A CA 1
ATOM 1664 C C . HIS A 1 207 ? 2.274 -11.689 -24.574 1.00 85.06 207 HIS A C 1
ATOM 1666 O O . HIS A 1 207 ? 1.131 -11.508 -24.143 1.00 85.06 207 HIS A O 1
ATOM 1672 N N . GLY A 1 208 ? 3.172 -10.695 -24.604 1.00 85.75 208 GLY A N 1
ATOM 1673 C CA . GLY A 1 208 ? 2.893 -9.336 -24.116 1.00 85.75 208 GLY A CA 1
ATOM 1674 C C . GLY A 1 208 ? 2.760 -9.241 -22.589 1.00 85.75 208 GLY A C 1
ATOM 1675 O O . GLY A 1 208 ? 2.110 -8.327 -22.067 1.00 85.75 208 GLY A O 1
ATOM 1676 N N . VAL A 1 209 ? 3.322 -10.212 -21.863 1.00 89.56 209 VAL A N 1
ATOM 1677 C CA . VAL A 1 209 ? 3.397 -10.242 -20.400 1.00 89.56 209 VAL A CA 1
ATOM 1678 C C . VAL A 1 209 ? 4.858 -10.337 -19.980 1.00 89.56 209 VAL A C 1
ATOM 1680 O O . VAL A 1 209 ? 5.556 -11.279 -20.348 1.00 89.56 209 VAL A O 1
ATOM 1683 N N . LEU A 1 210 ? 5.307 -9.392 -19.158 1.00 91.50 210 LEU A N 1
ATOM 1684 C CA . LEU A 1 210 ? 6.594 -9.476 -18.478 1.00 91.50 210 LEU A CA 1
ATOM 1685 C C . LEU A 1 210 ? 6.446 -10.382 -17.253 1.00 91.50 210 LEU A C 1
ATOM 1687 O O . LEU A 1 210 ? 5.810 -10.006 -16.264 1.00 91.50 210 LEU A O 1
ATOM 1691 N N . LYS A 1 211 ? 7.022 -11.579 -17.327 1.00 90.06 211 LYS A N 1
ATOM 1692 C CA . LYS A 1 211 ? 7.070 -12.570 -16.250 1.00 90.06 211 LYS A CA 1
ATOM 1693 C C . LYS A 1 211 ? 8.401 -12.460 -15.511 1.00 90.06 211 LYS A C 1
ATOM 1695 O O . LYS A 1 211 ? 9.453 -12.332 -16.131 1.00 90.06 211 LYS A O 1
ATOM 1700 N N . MET A 1 212 ? 8.357 -12.514 -14.182 1.00 90.81 212 MET A N 1
ATOM 1701 C CA . MET A 1 212 ? 9.541 -12.378 -13.332 1.00 90.81 212 MET A CA 1
ATOM 1702 C C . MET A 1 212 ? 9.605 -13.530 -12.334 1.00 90.81 212 MET A C 1
ATOM 1704 O O . MET A 1 212 ? 8.657 -13.762 -11.584 1.00 90.81 212 MET A O 1
ATOM 1708 N N . PHE A 1 213 ? 10.732 -14.228 -12.291 1.00 88.06 213 PHE A N 1
ATOM 1709 C CA . PHE A 1 213 ? 10.946 -15.444 -11.517 1.00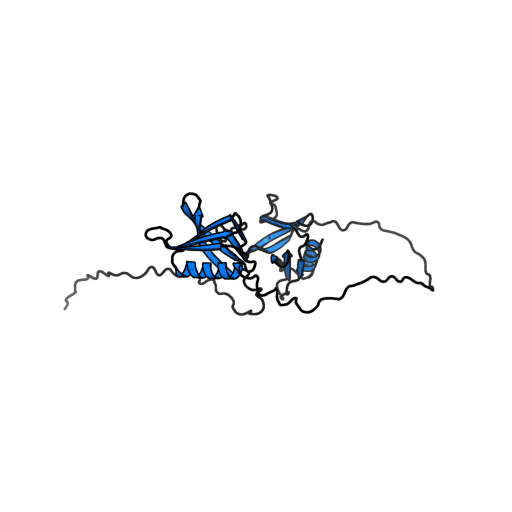 88.06 213 PHE A CA 1
ATOM 1710 C C . PHE A 1 213 ? 12.110 -15.267 -10.548 1.00 88.06 213 PHE A C 1
ATOM 1712 O O . PHE A 1 213 ? 13.072 -14.546 -10.817 1.00 88.06 213 PHE A O 1
ATOM 1719 N N . ARG A 1 214 ? 12.040 -15.953 -9.408 1.00 86.56 214 ARG A N 1
ATOM 1720 C CA . ARG A 1 214 ? 13.136 -15.963 -8.434 1.00 86.56 214 ARG A CA 1
ATOM 1721 C C . ARG A 1 214 ? 14.339 -16.753 -8.937 1.00 86.56 214 ARG A C 1
ATOM 1723 O O . ARG A 1 214 ? 15.475 -16.319 -8.767 1.00 86.56 214 ARG A O 1
ATOM 1730 N N . ASP A 1 215 ? 14.062 -17.887 -9.566 1.00 81.31 215 ASP A N 1
ATOM 1731 C CA . ASP A 1 215 ? 15.058 -18.862 -9.984 1.00 81.31 215 ASP A CA 1
ATOM 1732 C C . ASP A 1 215 ? 14.985 -19.074 -11.500 1.00 81.31 215 ASP A C 1
ATOM 1734 O O . ASP A 1 215 ? 13.918 -18.972 -12.109 1.00 81.31 215 ASP A O 1
ATOM 1738 N N . GLU A 1 216 ? 16.132 -19.363 -12.110 1.00 78.25 216 GLU A N 1
ATOM 1739 C CA . GLU A 1 216 ? 16.283 -19.532 -13.564 1.00 78.25 216 GLU A CA 1
ATOM 1740 C C . GLU A 1 216 ? 15.543 -20.766 -14.080 1.00 78.25 216 GLU A C 1
ATOM 1742 O O . GLU A 1 216 ? 14.980 -20.766 -15.165 1.00 78.25 216 GLU A O 1
ATOM 1747 N N . VAL A 1 217 ? 15.524 -21.822 -13.271 1.00 69.88 217 VAL A N 1
ATOM 1748 C CA . VAL A 1 217 ? 15.025 -23.149 -13.657 1.00 69.88 217 VAL A CA 1
ATOM 1749 C C . VAL A 1 217 ? 13.592 -23.381 -13.166 1.00 69.88 217 VAL A C 1
ATOM 1751 O O . VAL A 1 217 ? 12.979 -24.400 -13.462 1.00 69.88 217 VAL A O 1
ATOM 1754 N N . CYS A 1 218 ? 13.049 -22.455 -12.373 1.00 60.34 218 CYS A N 1
ATOM 1755 C CA . CYS A 1 218 ? 11.727 -22.613 -11.789 1.00 60.34 218 CYS A CA 1
ATOM 1756 C C . CYS A 1 218 ? 10.661 -22.146 -12.788 1.00 60.34 218 CYS A C 1
ATOM 1758 O O . CYS A 1 218 ? 10.554 -20.952 -13.073 1.00 60.34 218 CYS A O 1
ATOM 1760 N N . GLU A 1 219 ? 9.905 -23.106 -13.324 1.00 59.91 21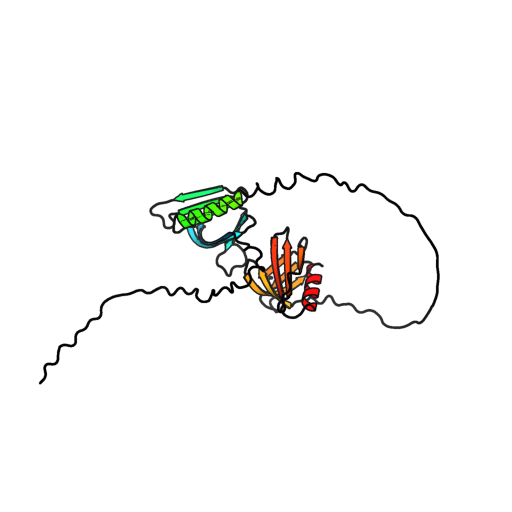9 GLU A N 1
ATOM 1761 C CA . GLU A 1 219 ? 8.674 -22.888 -14.101 1.00 59.91 219 GLU A CA 1
ATOM 1762 C C . GLU A 1 219 ? 7.431 -22.789 -13.203 1.00 59.91 219 GLU A C 1
ATOM 1764 O O . GLU A 1 219 ? 6.330 -22.512 -13.685 1.00 59.91 219 GLU A O 1
ATOM 1769 N N . GLU A 1 220 ? 7.579 -23.007 -11.889 1.00 59.44 220 GLU A N 1
ATOM 1770 C CA . GLU A 1 220 ? 6.489 -22.728 -10.962 1.00 59.44 220 GLU A CA 1
ATOM 1771 C C . GLU A 1 220 ? 6.164 -21.233 -11.025 1.00 59.44 220 GLU A C 1
ATOM 1773 O O . GLU A 1 220 ? 7.059 -20.394 -11.136 1.00 59.44 220 GLU A O 1
ATOM 1778 N N . SER A 1 221 ? 4.862 -20.937 -11.028 1.00 71.94 221 SER A N 1
ATOM 1779 C CA . SER A 1 221 ? 4.243 -19.642 -11.336 1.00 71.94 221 SER A CA 1
ATOM 1780 C C . SER A 1 221 ? 5.136 -18.415 -11.090 1.00 71.94 221 SER A C 1
ATOM 1782 O O . SER A 1 221 ? 5.695 -18.289 -9.994 1.00 71.94 221 SER A O 1
ATOM 1784 N N . PRO A 1 222 ? 5.202 -17.465 -12.040 1.00 83.75 222 PRO A N 1
ATOM 1785 C CA . PRO A 1 222 ? 6.050 -16.289 -11.908 1.00 83.75 222 PRO A CA 1
ATOM 1786 C C . PRO A 1 222 ? 5.771 -15.538 -10.601 1.00 83.75 222 PRO A C 1
ATOM 1788 O O . PRO A 1 222 ? 4.623 -15.370 -10.188 1.00 83.75 222 PRO A O 1
ATOM 1791 N N . GLN A 1 223 ? 6.840 -15.064 -9.959 1.00 84.25 223 GLN A N 1
ATOM 1792 C CA . GLN A 1 223 ? 6.761 -14.270 -8.733 1.00 84.25 223 GLN A CA 1
ATOM 1793 C C . GLN A 1 223 ? 5.991 -12.963 -8.980 1.00 84.25 223 GLN A C 1
ATOM 1795 O O . GLN A 1 223 ? 5.246 -12.514 -8.108 1.00 84.25 223 GLN A O 1
ATOM 1800 N N . TYR A 1 224 ? 6.153 -12.387 -10.175 1.00 85.81 224 TYR A N 1
ATOM 1801 C CA . TYR A 1 224 ? 5.372 -11.252 -10.658 1.00 85.81 224 TYR A CA 1
ATOM 1802 C C . TYR A 1 224 ? 5.018 -11.400 -12.131 1.00 85.81 224 TYR A C 1
ATOM 1804 O O . TYR A 1 224 ? 5.748 -12.011 -12.912 1.00 85.81 224 TYR A O 1
ATOM 1812 N N . SER A 1 225 ? 3.906 -10.790 -12.526 1.00 89.50 225 SER A N 1
ATOM 1813 C CA . SER A 1 225 ? 3.512 -10.665 -13.925 1.00 89.50 225 SER A CA 1
ATOM 1814 C C . SER A 1 225 ? 2.948 -9.278 -14.174 1.00 89.50 225 SER A C 1
ATOM 1816 O O . SER A 1 225 ? 2.078 -8.824 -13.432 1.00 89.50 225 SER A O 1
ATOM 1818 N N . VAL A 1 226 ? 3.440 -8.618 -15.217 1.00 88.62 226 VAL A N 1
ATOM 1819 C CA . VAL A 1 226 ? 2.958 -7.305 -15.653 1.00 88.62 226 VAL A CA 1
ATOM 1820 C C . VAL A 1 226 ? 2.433 -7.442 -17.074 1.00 88.62 226 VAL A C 1
ATOM 1822 O O . VAL A 1 226 ? 3.172 -7.826 -17.979 1.00 88.62 226 VAL A O 1
ATOM 1825 N N . GLN A 1 227 ? 1.149 -7.146 -17.273 1.00 89.44 227 GLN A N 1
ATOM 1826 C CA . GLN A 1 227 ? 0.571 -7.072 -18.610 1.00 89.44 227 GLN A CA 1
ATOM 1827 C C . GLN A 1 227 ? 1.081 -5.799 -19.287 1.00 89.44 227 GLN A C 1
ATOM 1829 O O . GLN A 1 227 ? 0.780 -4.709 -18.818 1.00 89.44 227 GLN A O 1
ATOM 1834 N N . LEU A 1 228 ? 1.815 -5.936 -20.391 1.00 88.81 228 LEU A N 1
ATOM 1835 C CA . LEU A 1 228 ? 2.435 -4.800 -21.084 1.00 88.81 228 LEU A CA 1
ATOM 1836 C C . LEU A 1 228 ? 1.434 -4.010 -21.940 1.00 88.81 228 LEU A C 1
ATOM 1838 O O . LEU A 1 228 ? 1.661 -2.853 -22.283 1.00 88.81 228 LEU A O 1
ATOM 1842 N N . ARG A 1 229 ? 0.278 -4.606 -22.255 1.00 87.00 229 ARG A N 1
ATOM 1843 C CA . ARG A 1 229 ? -0.781 -3.943 -23.020 1.00 87.00 229 ARG A CA 1
ATOM 1844 C C . ARG A 1 229 ? -1.283 -2.701 -22.280 1.00 87.00 229 ARG A C 1
ATOM 1846 O O . ARG A 1 229 ? -1.900 -2.814 -21.226 1.00 87.00 229 ARG A O 1
ATOM 1853 N N . GLY A 1 230 ? -1.108 -1.539 -22.906 1.00 84.06 230 GLY A N 1
ATOM 1854 C CA . GLY A 1 230 ? -1.515 -0.251 -22.343 1.00 84.06 230 GLY A CA 1
ATOM 1855 C C . GLY A 1 230 ? -0.499 0.346 -21.369 1.00 84.06 230 GLY A C 1
ATOM 1856 O O . GLY A 1 230 ? -0.758 1.421 -20.830 1.00 84.06 230 GLY A O 1
ATOM 1857 N N . CYS A 1 231 ? 0.643 -0.315 -21.156 1.00 89.75 231 CYS A N 1
ATOM 1858 C CA . CYS A 1 231 ? 1.750 0.271 -20.423 1.00 89.75 231 CYS A CA 1
ATOM 1859 C C . CYS A 1 231 ? 2.510 1.288 -21.280 1.00 89.75 231 CYS A C 1
ATOM 1861 O O . CYS A 1 231 ? 2.727 1.104 -22.474 1.00 89.75 231 CYS A O 1
ATOM 1863 N N . GLU A 1 232 ? 2.967 2.349 -20.630 1.00 90.94 232 GLU A N 1
ATOM 1864 C CA . GLU A 1 232 ? 3.962 3.273 -21.145 1.00 90.94 232 GLU A CA 1
ATOM 1865 C C . GLU A 1 232 ? 5.352 2.778 -20.736 1.00 90.94 232 GLU A C 1
ATOM 1867 O O . GLU A 1 232 ? 5.662 2.681 -19.543 1.00 90.94 232 GLU A O 1
ATOM 1872 N N . ILE A 1 233 ? 6.198 2.484 -21.724 1.00 91.94 233 ILE A N 1
ATOM 1873 C CA . ILE A 1 233 ? 7.597 2.105 -21.513 1.00 91.94 233 ILE A CA 1
ATOM 1874 C C . ILE A 1 233 ? 8.466 3.345 -21.690 1.00 91.94 233 ILE A C 1
ATOM 1876 O O . ILE A 1 233 ? 8.449 3.983 -22.742 1.00 91.94 233 ILE A O 1
ATOM 1880 N N . ARG A 1 234 ? 9.227 3.709 -20.656 1.00 86.75 234 ARG A N 1
ATOM 1881 C CA . ARG A 1 234 ? 10.072 4.910 -20.655 1.00 86.75 234 ARG A CA 1
ATOM 1882 C C . ARG A 1 234 ? 11.511 4.525 -20.359 1.00 86.75 234 ARG A C 1
ATOM 1884 O O . ARG A 1 234 ? 11.787 3.867 -19.358 1.00 86.75 234 ARG A O 1
ATOM 1891 N N . SER A 1 235 ? 12.443 4.985 -21.186 1.00 81.69 235 SER A N 1
ATOM 1892 C CA . SER A 1 235 ? 13.861 4.977 -20.834 1.00 81.69 235 SER A CA 1
ATOM 1893 C C . SER A 1 235 ? 14.070 5.924 -19.648 1.00 81.69 235 SER A C 1
ATOM 1895 O O . SER A 1 235 ? 13.775 7.116 -19.756 1.00 81.69 235 SER A O 1
ATOM 1897 N N . GLY A 1 236 ? 14.535 5.407 -18.513 1.00 69.81 236 GLY A N 1
ATOM 1898 C CA . GLY A 1 236 ? 14.922 6.242 -17.377 1.00 69.81 236 GLY A CA 1
ATOM 1899 C C . GLY A 1 236 ? 16.179 7.062 -17.684 1.00 69.81 236 GLY A C 1
ATOM 1900 O O . GLY A 1 236 ? 16.856 6.814 -18.682 1.00 69.81 236 GLY A O 1
ATOM 1901 N N . GLU A 1 237 ? 16.493 8.029 -16.818 1.00 66.69 237 GLU A N 1
ATOM 1902 C CA . GLU A 1 237 ? 17.775 8.740 -16.864 1.00 66.69 237 GLU A CA 1
ATOM 1903 C C . GLU A 1 237 ? 18.914 7.747 -16.606 1.00 66.69 237 GLU A C 1
ATOM 1905 O O . GLU A 1 237 ? 19.018 7.171 -15.519 1.00 66.69 237 GLU A O 1
ATOM 1910 N N . ASP A 1 238 ? 19.739 7.521 -17.625 1.00 67.50 238 ASP A N 1
ATOM 1911 C CA . ASP A 1 238 ? 20.880 6.620 -17.527 1.00 67.50 238 ASP A CA 1
ATOM 1912 C C . ASP A 1 238 ? 21.980 7.244 -16.669 1.00 67.50 238 ASP A C 1
ATOM 1914 O O . ASP A 1 238 ? 22.320 8.421 -16.811 1.00 67.50 238 ASP A O 1
ATOM 1918 N N . THR A 1 239 ? 22.572 6.434 -15.791 1.00 64.94 239 THR A N 1
ATOM 1919 C CA . THR A 1 239 ? 23.829 6.796 -15.128 1.00 64.94 239 THR A CA 1
ATOM 1920 C C . THR A 1 239 ? 24.982 6.054 -15.793 1.00 64.94 239 THR A C 1
ATOM 1922 O O . THR A 1 239 ? 24.777 5.084 -16.518 1.00 64.94 239 THR A O 1
ATOM 1925 N N . ALA A 1 240 ? 26.221 6.455 -15.500 1.00 58.22 240 ALA A N 1
ATOM 1926 C CA . ALA A 1 240 ? 27.412 5.792 -16.035 1.00 58.22 240 ALA A CA 1
ATOM 1927 C C . ALA A 1 240 ? 27.521 4.288 -15.686 1.00 58.22 240 ALA A C 1
ATOM 1929 O O . ALA A 1 240 ? 28.379 3.608 -16.240 1.00 58.22 240 ALA A O 1
ATOM 1930 N N . GLN A 1 241 ? 26.712 3.776 -14.749 1.00 62.75 241 GLN A N 1
ATOM 1931 C CA . GLN A 1 241 ? 26.817 2.409 -14.221 1.00 62.75 241 GLN A CA 1
ATOM 1932 C C . GLN A 1 241 ? 25.503 1.615 -14.268 1.00 62.75 241 GLN A C 1
ATOM 1934 O O . GLN A 1 241 ? 25.513 0.422 -13.972 1.00 62.75 241 GLN A O 1
ATOM 1939 N N . THR A 1 242 ? 24.377 2.245 -14.618 1.00 71.44 242 THR A N 1
ATOM 1940 C CA . THR A 1 242 ? 23.060 1.594 -14.596 1.00 71.44 242 THR A CA 1
ATOM 1941 C C . THR A 1 242 ? 22.171 2.118 -15.711 1.00 71.44 242 THR A C 1
ATOM 1943 O O . THR A 1 242 ? 21.915 3.324 -15.794 1.00 71.44 242 THR A O 1
ATOM 1946 N N . TYR A 1 243 ? 21.637 1.193 -16.497 1.00 81.50 243 TYR A N 1
ATOM 1947 C CA . TYR A 1 243 ? 20.644 1.462 -17.523 1.00 81.50 243 TYR A CA 1
ATOM 1948 C C . TYR A 1 243 ? 19.257 1.156 -16.975 1.00 81.50 243 TYR A C 1
ATOM 1950 O O . TYR A 1 243 ? 19.031 0.064 -16.449 1.00 81.50 243 TYR A O 1
ATOM 1958 N N . ARG A 1 244 ? 18.339 2.124 -17.074 1.00 86.81 244 ARG A N 1
ATOM 1959 C CA . ARG A 1 244 ? 17.019 2.034 -16.437 1.00 86.81 244 ARG A CA 1
ATOM 1960 C C . ARG A 1 244 ? 15.880 2.057 -17.451 1.00 86.81 244 ARG A C 1
ATOM 1962 O O . ARG A 1 244 ? 15.869 2.873 -18.376 1.00 86.81 244 ARG A O 1
ATOM 1969 N N . ILE A 1 245 ? 14.881 1.210 -17.222 1.00 90.38 245 ILE A N 1
ATOM 1970 C CA . ILE A 1 245 ? 13.612 1.177 -17.954 1.00 90.38 245 ILE A CA 1
ATOM 1971 C C . ILE A 1 245 ? 12.470 1.237 -16.942 1.00 90.38 245 ILE A C 1
ATOM 1973 O O . ILE A 1 245 ? 12.441 0.470 -15.984 1.00 90.38 245 ILE A O 1
ATOM 1977 N N . THR A 1 246 ? 11.517 2.135 -17.154 1.00 91.12 246 THR A N 1
ATOM 1978 C CA . THR A 1 246 ? 10.319 2.268 -16.323 1.00 91.12 246 THR A CA 1
ATOM 1979 C C . THR A 1 246 ? 9.106 1.779 -17.099 1.00 91.12 246 THR A C 1
ATOM 1981 O O . THR A 1 246 ? 8.878 2.207 -18.229 1.00 91.12 246 THR A O 1
ATOM 1984 N N . VAL A 1 247 ? 8.310 0.922 -16.465 1.00 90.50 247 VAL A N 1
ATOM 1985 C CA . VAL A 1 247 ? 7.013 0.449 -16.956 1.00 90.50 247 VAL A CA 1
ATOM 1986 C C . VAL A 1 247 ? 5.931 1.130 -16.123 1.00 90.50 247 VAL A C 1
ATOM 1988 O O . VAL A 1 247 ? 5.918 0.991 -14.896 1.00 90.50 247 VAL A O 1
ATOM 1991 N N . ALA A 1 248 ? 5.034 1.874 -16.767 1.00 87.25 248 ALA A N 1
ATOM 1992 C CA . ALA A 1 248 ? 3.926 2.561 -16.106 1.00 87.25 248 ALA A CA 1
ATOM 1993 C C . ALA A 1 248 ? 2.582 2.193 -16.741 1.00 87.25 248 ALA A C 1
ATOM 1995 O O . ALA A 1 248 ? 2.509 1.998 -17.945 1.00 87.25 248 ALA A O 1
ATOM 1996 N N . LEU A 1 249 ? 1.508 2.116 -15.959 1.00 84.62 249 LEU A N 1
ATOM 1997 C CA . LEU A 1 249 ? 0.145 1.890 -16.444 1.00 84.62 249 LEU A CA 1
ATOM 1998 C C . LEU A 1 249 ? -0.735 3.049 -15.972 1.00 84.62 249 LEU A C 1
ATOM 2000 O O . LEU A 1 249 ? -0.841 3.286 -14.775 1.00 84.62 249 LEU A O 1
ATOM 2004 N N . HIS A 1 250 ? -1.352 3.785 -16.900 1.00 80.69 250 HIS A N 1
ATOM 2005 C CA . HIS A 1 250 ? -2.157 4.980 -16.585 1.00 80.69 250 HIS A CA 1
ATOM 2006 C C . HIS A 1 250 ? -1.417 6.040 -15.740 1.00 80.69 250 HIS A C 1
ATOM 2008 O O . HIS A 1 250 ? -2.018 6.699 -14.897 1.00 80.69 250 HIS A O 1
ATOM 2014 N N . GLY A 1 251 ? -0.109 6.201 -15.963 1.00 74.81 251 GLY A N 1
ATOM 2015 C CA . GLY A 1 251 ? 0.745 7.119 -15.201 1.00 74.81 251 GLY A CA 1
ATOM 2016 C C . GLY A 1 251 ? 1.291 6.551 -13.885 1.00 74.81 251 GLY A C 1
ATOM 2017 O O . GLY A 1 251 ? 2.228 7.125 -13.331 1.00 74.81 251 GLY A O 1
ATOM 2018 N N . ASP A 1 252 ? 0.790 5.403 -13.423 1.00 75.06 252 ASP A N 1
ATOM 2019 C CA . ASP A 1 252 ? 1.287 4.736 -12.222 1.00 75.06 252 ASP A CA 1
ATOM 2020 C C . ASP A 1 252 ? 2.476 3.836 -12.565 1.00 75.06 252 ASP A C 1
ATOM 2022 O O . ASP A 1 252 ? 2.374 2.943 -13.407 1.00 75.06 252 ASP A O 1
ATOM 2026 N N . GLN A 1 253 ? 3.614 4.039 -11.900 1.00 85.06 253 GLN A N 1
ATOM 2027 C CA . GLN A 1 253 ? 4.775 3.162 -12.038 1.00 85.06 253 GLN A CA 1
ATOM 2028 C C . GLN A 1 253 ? 4.432 1.759 -11.520 1.00 85.06 253 GLN A C 1
ATOM 2030 O O . GLN A 1 253 ? 4.125 1.575 -10.342 1.00 85.06 253 GLN A O 1
ATOM 2035 N N . VAL A 1 254 ? 4.509 0.761 -12.401 1.00 86.06 254 VAL A N 1
ATOM 2036 C CA . VAL A 1 254 ? 4.238 -0.641 -12.052 1.00 86.06 254 VAL A CA 1
ATOM 2037 C C . VAL A 1 254 ? 5.514 -1.458 -11.912 1.00 86.06 254 VAL A C 1
ATOM 2039 O O . VAL A 1 254 ? 5.538 -2.373 -11.100 1.00 86.06 254 VAL A O 1
ATOM 2042 N N . ALA A 1 255 ? 6.586 -1.122 -12.632 1.00 89.12 255 ALA A N 1
ATOM 2043 C CA . ALA A 1 255 ? 7.898 -1.736 -12.443 1.00 89.12 255 ALA A CA 1
ATOM 2044 C C . ALA A 1 255 ? 9.022 -0.801 -12.905 1.00 89.12 255 ALA A C 1
ATOM 2046 O O . ALA A 1 255 ? 8.845 -0.012 -13.835 1.00 89.12 255 ALA A O 1
ATOM 2047 N N . VAL A 1 256 ? 10.201 -0.931 -12.297 1.00 90.69 256 VAL A N 1
ATOM 2048 C CA . VAL A 1 256 ? 11.450 -0.366 -12.834 1.00 90.69 256 VAL A CA 1
ATOM 2049 C C . VAL A 1 256 ? 12.450 -1.487 -13.005 1.00 90.69 256 VAL A C 1
ATOM 2051 O O . VAL A 1 256 ? 12.662 -2.262 -12.079 1.00 90.69 256 VAL A O 1
ATOM 2054 N N . LEU A 1 257 ? 13.062 -1.566 -14.176 1.00 90.75 257 LEU A N 1
ATOM 2055 C CA . LEU A 1 257 ? 14.087 -2.537 -14.517 1.00 90.75 257 LEU A CA 1
ATOM 2056 C C . LEU A 1 257 ? 15.430 -1.817 -14.596 1.00 90.75 257 LEU A C 1
ATOM 2058 O O . LEU A 1 257 ? 15.550 -0.778 -15.247 1.00 90.75 257 LEU A O 1
ATOM 2062 N N . GLU A 1 258 ? 16.432 -2.376 -13.934 1.00 88.69 258 GLU A N 1
ATOM 2063 C CA . GLU A 1 258 ? 17.819 -1.943 -13.991 1.00 88.69 258 GLU A CA 1
ATOM 2064 C C . GLU A 1 258 ? 18.712 -3.091 -14.439 1.00 88.69 258 GLU A C 1
ATOM 2066 O O . GLU A 1 258 ? 18.683 -4.194 -13.877 1.00 88.69 258 GLU A O 1
ATOM 2071 N N . GLN A 1 259 ? 19.556 -2.788 -15.422 1.00 74.25 259 GLN A N 1
ATOM 2072 C CA . GLN A 1 259 ? 20.611 -3.678 -15.877 1.00 74.25 259 GLN A CA 1
ATOM 2073 C C . GLN A 1 259 ? 21.960 -2.950 -15.882 1.00 74.25 259 GLN A C 1
ATOM 2075 O O . GLN A 1 259 ? 22.047 -1.753 -16.163 1.00 74.25 259 GLN A O 1
ATOM 2080 N N . ALA A 1 260 ? 23.019 -3.677 -15.522 1.00 57.12 260 ALA A N 1
ATOM 2081 C CA . ALA A 1 260 ? 24.368 -3.136 -15.328 1.00 57.12 260 ALA A CA 1
ATOM 2082 C C . ALA A 1 260 ? 25.319 -3.412 -16.510 1.00 57.12 260 ALA A C 1
ATOM 2084 O O . ALA A 1 260 ? 26.500 -3.089 -16.432 1.00 57.12 260 ALA A O 1
ATOM 2085 N N . SER A 1 261 ? 24.836 -4.056 -17.573 1.00 63.81 261 SER A N 1
ATOM 2086 C CA . SER A 1 261 ? 25.681 -4.733 -18.564 1.00 63.81 261 SER A CA 1
ATOM 2087 C C . SER A 1 261 ? 26.058 -3.860 -19.763 1.00 63.81 261 SER A C 1
ATOM 2089 O O . SER A 1 261 ? 27.251 -3.751 -20.033 1.00 63.81 261 SER A O 1
ATOM 2091 N N . CYS A 1 262 ? 25.120 -3.193 -20.449 1.00 71.44 262 CYS A N 1
ATOM 2092 C CA . CYS A 1 262 ? 25.416 -2.189 -21.491 1.00 71.44 262 CYS A CA 1
ATOM 2093 C C . CYS A 1 262 ? 24.144 -1.519 -22.055 1.00 71.44 262 CYS A C 1
ATOM 2095 O O . CYS A 1 262 ? 23.023 -1.961 -21.803 1.00 71.44 262 CYS A O 1
ATOM 2097 N N . ALA A 1 263 ? 24.331 -0.471 -22.867 1.00 78.88 263 ALA A N 1
ATOM 2098 C CA . ALA A 1 263 ? 23.249 0.219 -23.576 1.00 78.88 263 ALA A CA 1
ATOM 2099 C C . ALA A 1 263 ? 22.532 -0.679 -24.604 1.00 78.88 263 ALA A C 1
ATOM 2101 O O . ALA A 1 263 ? 21.324 -0.555 -24.782 1.00 78.88 263 ALA A O 1
ATOM 2102 N N . ASP A 1 264 ? 23.248 -1.609 -25.240 1.00 81.00 264 ASP A N 1
ATOM 2103 C CA . ASP A 1 264 ? 22.659 -2.513 -26.237 1.00 81.00 264 ASP A CA 1
ATOM 2104 C C . ASP A 1 264 ? 21.656 -3.484 -25.600 1.00 81.00 264 ASP A C 1
ATOM 2106 O O . ASP A 1 264 ? 20.616 -3.782 -26.184 1.00 81.00 264 ASP A O 1
ATOM 2110 N N . GLU A 1 265 ? 21.937 -3.969 -24.389 1.00 81.12 265 GLU A N 1
ATOM 2111 C CA . GLU A 1 265 ? 21.006 -4.825 -23.649 1.00 81.12 265 GLU A CA 1
ATOM 2112 C C . GLU A 1 265 ? 19.775 -4.045 -23.177 1.00 81.12 265 GLU A C 1
ATOM 2114 O O . GLU A 1 265 ? 18.657 -4.549 -23.287 1.00 81.12 265 GLU A O 1
ATOM 2119 N N . LYS A 1 266 ? 19.950 -2.781 -22.764 1.00 83.88 266 LYS A N 1
ATOM 2120 C CA . LYS A 1 266 ? 18.823 -1.876 -22.487 1.00 83.88 266 LYS A CA 1
ATOM 2121 C C . LYS A 1 266 ? 17.912 -1.736 -23.706 1.00 83.88 266 LYS A C 1
ATOM 2123 O O . LYS A 1 266 ? 16.698 -1.844 -23.564 1.00 83.88 266 LYS A O 1
ATOM 2128 N N . GLU A 1 267 ? 18.480 -1.491 -24.884 1.00 85.06 267 GLU A N 1
ATOM 2129 C CA . GLU A 1 267 ? 17.706 -1.299 -26.114 1.00 85.06 267 GLU A CA 1
ATOM 2130 C C . GLU A 1 267 ? 16.927 -2.564 -26.499 1.00 85.06 267 GLU A C 1
ATOM 2132 O O . GLU A 1 267 ? 15.753 -2.489 -26.856 1.00 85.06 267 GLU A O 1
ATOM 2137 N N . ARG A 1 268 ? 17.533 -3.745 -26.332 1.00 86.75 268 ARG A N 1
ATOM 2138 C CA . ARG A 1 268 ? 16.837 -5.026 -26.539 1.00 86.75 268 ARG A CA 1
ATOM 2139 C C . ARG A 1 268 ? 15.652 -5.196 -25.594 1.00 86.75 268 ARG A C 1
ATOM 2141 O O . ARG A 1 268 ? 14.567 -5.564 -26.036 1.00 86.75 268 ARG A O 1
ATOM 2148 N N . TRP A 1 269 ? 15.836 -4.893 -24.308 1.00 88.62 269 TRP A N 1
ATOM 2149 C CA . TRP A 1 269 ? 14.745 -4.933 -23.335 1.00 88.62 269 TRP A CA 1
ATOM 2150 C C . TRP A 1 269 ? 13.652 -3.910 -23.647 1.00 88.62 269 TRP A C 1
ATOM 2152 O O . TRP A 1 269 ? 12.476 -4.227 -23.506 1.00 88.62 269 TRP A O 1
ATOM 2162 N N . LEU A 1 270 ? 14.006 -2.704 -24.101 1.00 88.75 270 LEU A N 1
ATOM 2163 C CA . LEU A 1 270 ? 13.026 -1.701 -24.522 1.00 88.75 270 LEU A CA 1
ATOM 2164 C C . LEU A 1 270 ? 12.154 -2.205 -25.673 1.00 88.75 270 LEU A C 1
ATOM 2166 O O . LEU A 1 270 ? 10.938 -2.047 -25.600 1.00 88.75 270 LEU A O 1
ATOM 2170 N N . GLN A 1 271 ? 12.757 -2.832 -26.684 1.00 88.12 271 GLN A N 1
ATOM 2171 C CA . GLN A 1 271 ? 12.031 -3.401 -27.823 1.00 88.12 271 GLN A CA 1
ATOM 2172 C C . GLN A 1 271 ? 11.081 -4.515 -27.374 1.00 88.12 271 GLN A C 1
ATOM 2174 O O . GLN A 1 271 ? 9.888 -4.451 -27.651 1.00 88.12 271 GLN A O 1
ATOM 2179 N N . LEU A 1 272 ? 11.569 -5.466 -26.572 1.00 88.81 272 LEU A N 1
ATOM 2180 C CA . LEU A 1 272 ? 10.747 -6.572 -26.066 1.00 88.81 272 LEU A CA 1
ATOM 2181 C C . LEU A 1 272 ? 9.571 -6.126 -25.199 1.00 88.81 272 LEU A C 1
ATOM 2183 O O . LEU A 1 272 ? 8.545 -6.793 -25.161 1.00 88.81 272 LEU A O 1
ATOM 2187 N N . LEU A 1 273 ? 9.725 -5.034 -24.450 1.00 89.31 273 LEU A N 1
ATOM 2188 C CA . LEU A 1 273 ? 8.663 -4.520 -23.585 1.00 89.31 273 LEU A CA 1
ATOM 2189 C C . LEU A 1 273 ? 7.603 -3.720 -24.354 1.00 89.31 273 LEU A C 1
ATOM 2191 O O . LEU A 1 273 ? 6.547 -3.434 -23.786 1.00 89.31 273 LEU A O 1
ATOM 2195 N N . GLN A 1 274 ? 7.903 -3.320 -25.592 1.00 86.25 274 GLN A N 1
ATOM 2196 C CA . GLN A 1 274 ? 7.010 -2.561 -26.469 1.00 86.25 274 GLN A CA 1
ATOM 2197 C C . GLN A 1 274 ? 6.257 -3.441 -27.481 1.00 86.25 274 GLN A C 1
ATOM 2199 O O . GLN A 1 274 ? 5.223 -2.989 -27.979 1.00 86.25 274 GLN A O 1
ATOM 2204 N N . ASP A 1 275 ? 6.749 -4.654 -27.759 1.00 72.44 275 ASP A N 1
ATOM 2205 C CA . ASP A 1 275 ? 6.100 -5.672 -28.606 1.00 72.44 275 ASP A CA 1
ATOM 2206 C C . ASP A 1 275 ? 4.822 -6.272 -27.972 1.00 72.44 275 ASP A C 1
ATOM 2208 O O . ASP A 1 275 ? 3.812 -6.426 -28.706 1.00 72.44 275 ASP A O 1
#

Radius of gyration: 30.16 Å; chains: 1; bounding box: 71×51×126 Å